Protein AF-A0A9N8HHL1-F1 (afdb_monomer)

Structure (mmCIF, N/CA/C/O backbone):
data_AF-A0A9N8HHL1-F1
#
_entry.id   AF-A0A9N8HHL1-F1
#
loop_
_atom_site.group_PDB
_atom_site.id
_atom_site.type_symbol
_atom_site.label_atom_id
_atom_site.label_alt_id
_atom_site.label_comp_id
_atom_site.label_asym_id
_atom_site.label_entity_id
_atom_site.label_seq_id
_atom_site.pdbx_PDB_ins_code
_atom_site.Cartn_x
_atom_site.Cartn_y
_atom_site.Cartn_z
_atom_site.occupancy
_atom_site.B_iso_or_equiv
_atom_site.auth_seq_id
_atom_site.auth_comp_id
_atom_site.auth_asym_id
_atom_site.auth_atom_id
_atom_site.pdbx_PDB_model_num
ATOM 1 N N . MET A 1 1 ? -53.392 -6.285 21.546 1.00 44.62 1 MET A N 1
ATOM 2 C CA . MET A 1 1 ? -52.189 -6.246 22.400 1.00 44.62 1 MET A CA 1
ATOM 3 C C . MET A 1 1 ? -51.134 -7.041 21.666 1.00 44.62 1 MET A C 1
ATOM 5 O O . MET A 1 1 ? -51.228 -8.259 21.632 1.00 44.62 1 MET A O 1
ATOM 9 N N . ALA A 1 2 ? -50.288 -6.335 20.921 1.00 40.09 2 ALA A N 1
ATOM 10 C CA . ALA A 1 2 ? -49.268 -6.926 20.069 1.00 40.09 2 ALA A CA 1
ATOM 11 C C . ALA A 1 2 ? -48.046 -7.272 20.928 1.00 40.09 2 ALA A C 1
ATOM 13 O O . ALA A 1 2 ? -47.618 -6.445 21.731 1.00 40.09 2 ALA A O 1
ATOM 14 N N . ALA A 1 3 ? -47.560 -8.503 20.794 1.00 48.66 3 ALA A N 1
ATOM 15 C CA . ALA A 1 3 ? -46.261 -8.920 21.294 1.00 48.66 3 ALA A CA 1
ATOM 16 C C . ALA A 1 3 ? -45.221 -8.470 20.262 1.00 48.66 3 ALA A C 1
ATOM 18 O O . ALA A 1 3 ? -45.320 -8.852 19.097 1.00 48.66 3 ALA A O 1
ATOM 19 N N . GLU A 1 4 ? -44.298 -7.604 20.668 1.00 58.09 4 GLU A N 1
ATOM 20 C CA . GLU A 1 4 ? -43.137 -7.245 19.859 1.00 58.09 4 GLU A CA 1
ATOM 21 C C . GLU A 1 4 ? -42.011 -8.226 20.193 1.00 58.09 4 GLU A C 1
ATOM 23 O O . GLU A 1 4 ? -41.601 -8.350 21.348 1.00 58.09 4 GLU A O 1
ATOM 28 N N . ASP A 1 5 ? -41.595 -8.974 19.171 1.00 51.91 5 ASP A N 1
ATOM 29 C CA . ASP A 1 5 ? -40.501 -9.936 19.208 1.00 51.91 5 ASP A CA 1
ATOM 30 C C . ASP A 1 5 ? -39.160 -9.214 19.399 1.00 51.91 5 ASP A C 1
ATOM 32 O O . ASP A 1 5 ? -38.710 -8.445 18.545 1.00 51.91 5 ASP A O 1
ATOM 36 N N . ASP A 1 6 ? -38.513 -9.513 20.522 1.00 57.78 6 ASP A N 1
ATOM 37 C CA . ASP A 1 6 ? -37.151 -9.124 20.874 1.00 57.78 6 ASP A CA 1
ATOM 38 C C . ASP A 1 6 ? -36.150 -9.911 20.009 1.00 57.78 6 ASP A C 1
ATOM 40 O O . ASP A 1 6 ? -35.735 -11.029 20.330 1.00 57.78 6 ASP A O 1
ATOM 44 N N . LYS A 1 7 ? -35.809 -9.356 18.842 1.00 49.84 7 LYS A N 1
ATOM 45 C CA . LYS A 1 7 ? -34.685 -9.830 18.029 1.00 49.84 7 LYS A CA 1
ATOM 46 C C . LYS A 1 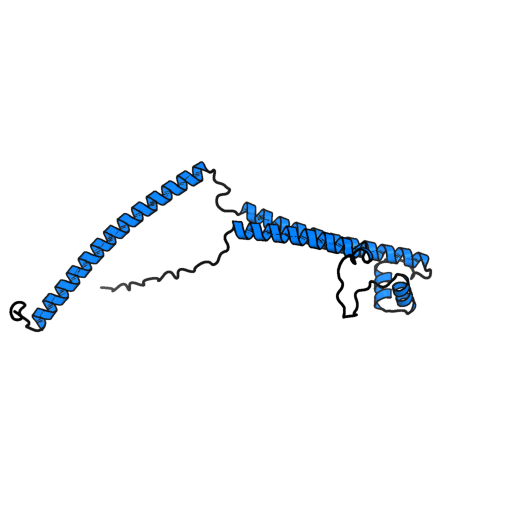7 ? -33.387 -9.321 18.646 1.00 49.84 7 LYS A C 1
ATOM 48 O O . LYS A 1 7 ? -32.904 -8.252 18.284 1.00 49.84 7 LYS A O 1
ATOM 53 N N . GLY A 1 8 ? -32.802 -10.131 19.523 1.00 46.69 8 GLY A N 1
ATOM 54 C CA . GLY A 1 8 ? -31.396 -10.016 19.890 1.00 46.69 8 GLY A CA 1
ATOM 55 C C . GLY A 1 8 ? -30.522 -10.199 18.651 1.00 46.69 8 GLY A C 1
ATOM 56 O O . GLY A 1 8 ? -30.317 -11.318 18.184 1.00 46.69 8 GLY A O 1
ATOM 57 N N . THR A 1 9 ? -30.041 -9.094 18.090 1.00 46.78 9 THR A N 1
ATOM 58 C CA . THR A 1 9 ? -28.929 -9.085 17.142 1.00 46.78 9 THR A CA 1
ATOM 59 C C . THR A 1 9 ? -27.667 -9.432 17.915 1.00 46.78 9 THR A C 1
ATOM 61 O O . THR A 1 9 ? -27.114 -8.601 18.629 1.00 46.78 9 THR A O 1
ATOM 64 N N . THR A 1 10 ? -27.244 -10.688 17.811 1.00 49.75 10 THR A N 1
ATOM 65 C CA . THR A 1 10 ? -25.859 -11.082 18.051 1.00 49.75 10 THR A CA 1
ATOM 66 C C . THR A 1 10 ? -25.015 -10.353 17.017 1.00 49.75 10 THR A C 1
ATOM 68 O O . THR A 1 10 ? -25.017 -10.726 15.845 1.00 49.75 10 THR A O 1
ATOM 71 N N . GLU A 1 11 ? -24.392 -9.253 17.427 1.00 56.31 11 GLU A N 1
ATOM 72 C CA . GLU A 1 11 ? -23.308 -8.644 16.671 1.00 56.31 11 GLU A CA 1
ATOM 73 C C . GLU A 1 11 ? -22.183 -9.677 16.650 1.00 56.31 11 GLU A C 1
ATOM 75 O O . GLU A 1 11 ? -21.557 -9.962 17.671 1.00 56.31 11 GLU A O 1
ATOM 80 N N . ASP A 1 12 ? -22.032 -10.332 15.502 1.00 51.44 12 ASP A N 1
ATOM 81 C CA . ASP A 1 12 ? -20.862 -11.128 15.189 1.00 51.44 12 ASP A CA 1
ATOM 82 C C . ASP A 1 12 ? -19.650 -10.199 15.345 1.00 51.44 12 ASP A C 1
ATOM 84 O O . ASP A 1 12 ? -19.469 -9.262 14.565 1.00 51.44 12 ASP A O 1
ATOM 88 N N . GLU A 1 13 ? -18.855 -10.416 16.397 1.00 55.78 13 GLU A N 1
ATOM 89 C CA . GLU A 1 13 ? -17.524 -9.829 16.542 1.00 55.78 13 GLU A CA 1
ATOM 90 C C . GLU A 1 13 ? -16.651 -10.399 15.419 1.00 55.78 13 GLU A C 1
ATOM 92 O O . GLU A 1 13 ? -15.937 -11.392 15.573 1.00 55.78 13 GLU A O 1
ATOM 97 N N . GLU A 1 14 ? -16.762 -9.793 14.240 1.00 56.22 14 GLU A N 1
ATOM 98 C CA . GLU A 1 14 ? -15.820 -9.961 13.150 1.00 56.22 14 GLU A CA 1
ATOM 99 C C . GLU A 1 14 ? -14.489 -9.398 13.667 1.00 56.22 14 GLU A C 1
ATOM 101 O O . GLU A 1 14 ? -14.269 -8.185 13.702 1.00 56.22 14 GLU A O 1
ATOM 106 N N . CYS A 1 15 ? -13.614 -10.277 14.170 1.00 46.53 15 CYS A N 1
ATOM 107 C CA . CYS A 1 15 ? -12.203 -9.960 14.336 1.00 46.53 15 CYS A CA 1
ATOM 108 C C . CYS A 1 15 ? -11.669 -9.623 12.944 1.00 46.53 15 CYS A C 1
ATOM 110 O O . CYS A 1 15 ? -11.250 -10.504 12.199 1.00 46.53 15 CYS A O 1
ATOM 112 N N . ASP A 1 16 ? -11.752 -8.347 12.573 1.00 54.81 16 ASP A N 1
ATOM 113 C CA . ASP A 1 16 ? -11.043 -7.784 11.438 1.00 54.81 16 ASP A CA 1
ATOM 114 C C . ASP A 1 16 ? -9.559 -8.105 11.682 1.00 54.81 16 ASP A C 1
ATOM 116 O O . ASP A 1 16 ? -8.880 -7.420 12.449 1.00 54.81 16 ASP A O 1
ATOM 120 N N . ASP A 1 17 ? -9.047 -9.151 11.026 1.00 58.31 17 ASP A N 1
ATOM 121 C CA . ASP A 1 17 ? -7.620 -9.478 10.877 1.00 58.31 17 ASP A CA 1
ATOM 122 C C . ASP A 1 17 ? -6.894 -8.384 10.056 1.00 58.31 17 ASP A C 1
ATOM 124 O O . ASP A 1 17 ? -6.000 -8.647 9.248 1.00 58.31 17 ASP A O 1
ATOM 128 N N . ARG A 1 18 ? -7.313 -7.122 10.202 1.00 66.62 18 ARG A N 1
ATOM 129 C CA . ARG A 1 18 ? -6.686 -5.972 9.571 1.00 66.62 18 ARG A CA 1
ATOM 130 C C . ARG A 1 18 ? -5.361 -5.757 10.269 1.00 66.62 18 ARG A C 1
ATOM 132 O O . ARG A 1 18 ? -5.301 -5.371 11.436 1.00 66.62 18 ARG A O 1
ATOM 139 N N . ILE A 1 19 ? -4.305 -6.050 9.523 1.00 69.12 19 ILE A N 1
ATOM 140 C CA . ILE A 1 19 ? -2.931 -5.716 9.867 1.00 69.12 19 ILE A CA 1
ATOM 141 C C . ILE A 1 19 ? -2.907 -4.244 10.296 1.00 69.12 19 ILE A C 1
ATOM 143 O O . ILE A 1 19 ? -3.531 -3.391 9.662 1.00 69.12 19 ILE A O 1
ATOM 147 N N . ASP A 1 20 ? -2.224 -3.952 11.404 1.00 86.94 20 ASP A N 1
ATOM 148 C CA . ASP A 1 20 ? -2.104 -2.581 11.889 1.00 86.94 20 ASP A CA 1
ATOM 149 C C . ASP A 1 20 ? -1.549 -1.677 10.765 1.00 86.94 20 ASP A C 1
ATOM 151 O O . ASP A 1 20 ? -0.562 -2.049 10.118 1.00 86.94 20 ASP A O 1
ATOM 155 N N . PRO A 1 21 ? -2.141 -0.494 10.508 1.00 89.06 21 PRO A N 1
ATOM 156 C CA . PRO A 1 21 ? -1.732 0.370 9.400 1.00 89.06 21 PRO A CA 1
ATOM 157 C C . PRO A 1 21 ? -0.245 0.750 9.408 1.00 89.06 21 PRO A C 1
ATOM 159 O O . PRO A 1 21 ? 0.321 1.039 8.350 1.00 89.06 21 PRO A O 1
ATOM 162 N N . ILE A 1 22 ? 0.411 0.753 10.577 1.00 90.38 22 ILE A N 1
ATOM 163 C CA . ILE A 1 22 ? 1.854 0.997 10.673 1.00 90.38 22 ILE A CA 1
ATOM 164 C C . ILE A 1 22 ? 2.638 -0.219 10.188 1.00 90.38 22 ILE A C 1
ATOM 166 O O . ILE A 1 22 ? 3.608 -0.044 9.450 1.00 90.38 22 ILE A O 1
ATOM 170 N N . THR A 1 23 ? 2.219 -1.434 10.542 1.00 90.94 23 THR A N 1
ATOM 171 C CA . THR A 1 23 ? 2.821 -2.667 10.017 1.00 90.94 23 THR A CA 1
ATOM 172 C C . THR A 1 23 ? 2.658 -2.754 8.502 1.00 90.94 23 THR A C 1
ATOM 174 O O . THR A 1 23 ? 3.634 -2.997 7.800 1.00 90.94 23 THR A O 1
ATOM 177 N N . GLU A 1 24 ? 1.481 -2.428 7.961 1.00 91.50 24 GLU A N 1
ATOM 178 C CA . GLU A 1 24 ? 1.305 -2.376 6.506 1.00 91.50 24 GLU A CA 1
ATOM 179 C C . GLU A 1 24 ? 2.223 -1.337 5.841 1.00 91.50 24 GLU A C 1
ATOM 181 O O . GLU A 1 24 ? 2.750 -1.560 4.746 1.00 91.50 24 GLU A O 1
ATOM 186 N N . LEU A 1 25 ? 2.417 -0.172 6.465 1.00 92.88 25 LEU A N 1
ATOM 187 C CA . LEU A 1 25 ? 3.341 0.837 5.955 1.00 92.88 25 LEU A CA 1
ATOM 188 C C . LEU A 1 25 ? 4.791 0.328 5.967 1.00 92.88 25 LEU A C 1
ATOM 190 O O . LEU A 1 25 ? 5.511 0.551 4.992 1.00 92.88 25 LEU A O 1
ATOM 194 N N . GLN A 1 26 ? 5.203 -0.364 7.031 1.00 93.38 26 GLN A N 1
ATOM 195 C CA . GLN A 1 26 ? 6.527 -0.984 7.141 1.00 93.38 26 GLN A CA 1
ATOM 196 C C . GLN A 1 26 ? 6.748 -2.016 6.032 1.00 93.38 26 GLN A C 1
ATOM 198 O O . GLN A 1 26 ? 7.715 -1.889 5.283 1.00 93.38 26 GLN A O 1
ATOM 203 N N . ASP A 1 27 ? 5.799 -2.932 5.832 1.00 93.19 27 ASP A N 1
ATOM 204 C CA . ASP A 1 27 ? 5.851 -3.921 4.750 1.00 93.19 27 ASP A CA 1
ATOM 205 C C . ASP A 1 27 ? 5.937 -3.249 3.369 1.00 93.19 27 ASP A C 1
ATOM 207 O O . ASP A 1 27 ? 6.647 -3.707 2.470 1.00 93.19 27 ASP A O 1
ATOM 211 N N . GLY A 1 28 ? 5.241 -2.121 3.191 1.00 92.56 28 GLY A N 1
ATOM 212 C CA . GLY A 1 28 ? 5.319 -1.309 1.977 1.00 92.56 28 GLY A CA 1
ATOM 213 C C . GLY A 1 28 ? 6.718 -0.733 1.732 1.00 92.56 28 GLY A C 1
ATOM 214 O O . GLY A 1 28 ? 7.217 -0.794 0.606 1.00 92.56 28 GLY A O 1
ATOM 215 N N . ILE A 1 29 ? 7.363 -0.199 2.773 1.00 94.44 29 ILE A N 1
ATOM 216 C CA . ILE A 1 29 ? 8.728 0.354 2.713 1.00 94.44 29 ILE A CA 1
ATOM 217 C C . ILE A 1 29 ? 9.755 -0.747 2.428 1.00 94.44 29 ILE A C 1
ATOM 219 O O . ILE A 1 29 ? 10.642 -0.563 1.586 1.00 94.44 29 ILE A O 1
ATOM 223 N N . ASP A 1 30 ? 9.615 -1.903 3.070 1.00 95.19 30 ASP A N 1
ATOM 224 C CA . ASP A 1 30 ? 10.476 -3.061 2.831 1.00 95.19 30 ASP A CA 1
ATOM 225 C C . ASP A 1 30 ? 10.301 -3.579 1.397 1.00 95.19 30 ASP A C 1
ATOM 227 O O . ASP A 1 30 ? 11.281 -3.813 0.684 1.00 95.19 30 ASP A O 1
ATOM 231 N N . GLY A 1 31 ? 9.057 -3.648 0.914 1.00 92.50 31 GLY A N 1
ATOM 232 C CA . GLY A 1 31 ? 8.732 -4.026 -0.460 1.00 92.50 31 GLY A CA 1
ATOM 233 C C . GLY A 1 31 ? 9.239 -3.041 -1.521 1.00 92.50 31 GLY A C 1
ATOM 234 O O . GLY A 1 31 ? 9.570 -3.466 -2.635 1.00 92.50 31 GLY A O 1
ATOM 235 N N . LEU A 1 32 ? 9.317 -1.743 -1.206 1.00 94.75 32 LEU A N 1
ATOM 236 C CA . LEU A 1 32 ? 9.965 -0.737 -2.057 1.00 94.75 32 LEU A CA 1
ATOM 237 C C . LEU A 1 32 ? 11.481 -0.938 -2.081 1.00 94.75 32 LEU A C 1
ATOM 239 O O . LEU A 1 32 ? 12.086 -0.921 -3.152 1.00 94.75 32 LEU A O 1
ATOM 243 N N . SER A 1 33 ? 12.087 -1.149 -0.914 1.00 95.19 33 SER A N 1
ATOM 244 C CA . SER A 1 33 ? 13.528 -1.370 -0.787 1.00 95.19 33 SER A CA 1
ATOM 245 C C . SER A 1 33 ? 13.959 -2.601 -1.584 1.00 95.19 33 SER A C 1
ATOM 247 O O . SER A 1 33 ? 14.912 -2.530 -2.360 1.00 95.19 33 SER A O 1
ATOM 249 N N . LEU A 1 34 ? 13.209 -3.703 -1.470 1.00 93.12 34 LEU A N 1
ATOM 250 C CA . LEU A 1 34 ? 13.447 -4.919 -2.243 1.00 93.12 34 LEU A CA 1
ATOM 251 C C . LEU A 1 34 ? 13.346 -4.661 -3.753 1.00 93.12 34 LEU A C 1
ATOM 253 O O . LEU A 1 34 ? 14.254 -5.038 -4.489 1.00 93.12 34 LEU A O 1
ATOM 257 N N . ALA A 1 35 ? 12.310 -3.945 -4.202 1.00 90.38 35 ALA A N 1
ATOM 258 C CA . ALA A 1 35 ? 12.143 -3.602 -5.615 1.00 90.38 35 ALA A CA 1
ATOM 259 C C . ALA A 1 35 ? 13.295 -2.743 -6.156 1.00 90.38 35 ALA A C 1
ATOM 261 O O . ALA A 1 35 ? 13.776 -2.979 -7.260 1.00 90.38 35 ALA A O 1
ATOM 262 N N . MET A 1 36 ? 13.799 -1.782 -5.375 1.00 92.12 36 MET A N 1
ATOM 263 C CA . MET A 1 36 ? 14.979 -1.001 -5.761 1.00 92.12 36 MET A CA 1
ATOM 264 C C . MET A 1 36 ? 16.234 -1.876 -5.877 1.00 92.12 36 MET A C 1
ATOM 266 O O . MET A 1 36 ? 17.009 -1.714 -6.821 1.00 92.12 36 MET A O 1
ATOM 270 N N . PHE A 1 37 ? 16.444 -2.818 -4.952 1.00 92.56 37 PHE A N 1
ATOM 271 C CA . PHE A 1 37 ? 17.574 -3.748 -5.028 1.00 92.56 37 PHE A CA 1
ATOM 272 C C . PHE A 1 37 ? 17.477 -4.683 -6.233 1.00 92.56 37 PHE A C 1
ATOM 274 O O . PHE A 1 37 ? 18.469 -4.881 -6.935 1.00 92.56 37 PHE A O 1
ATOM 281 N N . GLU A 1 38 ? 16.295 -5.233 -6.495 1.00 88.44 38 GLU A N 1
ATOM 282 C CA . GLU A 1 38 ? 16.035 -6.074 -7.663 1.00 88.44 38 GLU A CA 1
ATOM 283 C C . GLU A 1 38 ? 16.198 -5.288 -8.964 1.00 88.44 38 GLU A C 1
ATOM 285 O O . GLU A 1 38 ? 16.822 -5.789 -9.895 1.00 88.44 38 GLU A O 1
ATOM 290 N N . ALA A 1 39 ? 15.749 -4.031 -9.006 1.00 89.00 39 ALA A N 1
ATOM 291 C CA . ALA A 1 39 ? 15.954 -3.140 -10.142 1.00 89.00 39 ALA A CA 1
ATOM 292 C C . ALA A 1 39 ? 17.442 -2.895 -10.419 1.00 89.00 39 ALA A C 1
ATOM 294 O O . ALA A 1 39 ? 17.900 -3.064 -11.548 1.00 89.00 39 ALA A O 1
ATOM 295 N N . LEU A 1 40 ? 18.224 -2.545 -9.394 1.00 88.62 40 LEU A N 1
ATOM 296 C CA . LEU A 1 40 ? 19.669 -2.339 -9.534 1.00 88.62 40 LEU A CA 1
ATOM 297 C C . LEU A 1 40 ? 20.391 -3.622 -9.952 1.00 88.62 40 LEU A C 1
ATOM 299 O O . LEU A 1 40 ? 21.316 -3.577 -10.764 1.00 88.62 40 LEU A O 1
ATOM 303 N N . ARG A 1 41 ? 19.960 -4.769 -9.421 1.00 86.06 41 ARG A N 1
ATOM 304 C CA . ARG A 1 41 ? 20.488 -6.073 -9.814 1.00 86.06 41 ARG A CA 1
ATOM 305 C C . ARG A 1 41 ? 20.153 -6.396 -11.269 1.00 86.06 41 ARG A C 1
ATOM 307 O O . ARG A 1 41 ? 21.056 -6.774 -12.002 1.00 86.06 41 ARG A O 1
ATOM 314 N N . GLY A 1 42 ? 18.906 -6.200 -11.689 1.00 83.94 42 GLY A N 1
ATOM 315 C CA . GLY A 1 42 ? 18.462 -6.420 -13.064 1.00 83.94 42 GLY A CA 1
ATOM 316 C C . GLY A 1 42 ? 19.200 -5.528 -14.060 1.00 83.94 42 GLY A C 1
ATOM 317 O O . GLY A 1 42 ? 19.642 -6.009 -15.096 1.00 83.94 42 GLY A O 1
ATOM 318 N N . LEU A 1 43 ? 19.425 -4.255 -13.716 1.00 86.06 43 LEU A N 1
ATOM 319 C CA . LEU A 1 43 ? 20.233 -3.343 -14.532 1.00 86.06 43 LEU A CA 1
ATOM 320 C C . LEU A 1 43 ? 21.693 -3.784 -14.623 1.00 86.06 43 LEU A C 1
ATOM 322 O O . LEU A 1 43 ? 22.274 -3.755 -15.702 1.00 86.06 43 LEU A O 1
ATOM 326 N N . ARG A 1 44 ? 22.297 -4.205 -13.507 1.00 84.44 44 ARG A N 1
ATOM 327 C CA . ARG A 1 44 ? 23.663 -4.743 -13.514 1.00 84.44 44 ARG A CA 1
ATOM 328 C C . ARG A 1 44 ? 23.760 -5.986 -14.398 1.00 84.44 44 ARG A C 1
ATOM 330 O O . ARG A 1 44 ? 24.698 -6.091 -15.181 1.00 84.44 44 ARG A O 1
ATOM 337 N N . ASP A 1 45 ? 22.813 -6.907 -14.254 1.00 79.81 45 ASP A N 1
ATOM 338 C CA . ASP A 1 45 ? 22.804 -8.170 -14.989 1.00 79.81 45 ASP A CA 1
ATOM 339 C C . ASP A 1 45 ? 22.563 -7.935 -16.497 1.00 79.81 45 ASP A C 1
ATOM 341 O O . ASP A 1 45 ? 23.131 -8.660 -17.307 1.00 79.81 45 ASP A O 1
ATOM 345 N N . ALA A 1 46 ? 21.821 -6.885 -16.878 1.00 77.44 46 ALA A N 1
ATOM 346 C CA . ALA A 1 46 ? 21.642 -6.467 -18.273 1.00 77.44 46 ALA A CA 1
ATOM 347 C C . ALA A 1 46 ? 22.876 -5.753 -18.865 1.00 77.44 46 ALA A C 1
ATOM 349 O O . ALA A 1 46 ? 23.285 -6.041 -19.982 1.00 77.44 46 ALA A O 1
ATOM 350 N N . VAL A 1 47 ? 23.508 -4.841 -18.116 1.00 72.62 47 VAL A N 1
ATOM 351 C CA . VAL A 1 47 ? 24.628 -4.016 -18.621 1.00 72.62 47 VAL A CA 1
ATOM 352 C C . VAL A 1 47 ? 25.972 -4.754 -18.586 1.00 72.62 47 VAL A C 1
ATOM 354 O O . VAL A 1 47 ? 26.886 -4.427 -19.341 1.00 72.62 47 VAL A O 1
ATOM 357 N N . ALA A 1 48 ? 26.128 -5.730 -17.693 1.00 68.44 48 ALA A N 1
ATOM 358 C CA . ALA A 1 48 ? 27.362 -6.490 -17.532 1.00 68.44 48 ALA A CA 1
ATOM 359 C C . ALA A 1 48 ? 27.056 -7.946 -17.127 1.00 68.44 48 ALA A C 1
ATOM 361 O O . ALA A 1 48 ? 27.367 -8.341 -15.994 1.00 68.44 48 ALA A O 1
ATOM 362 N N . PRO A 1 49 ? 26.486 -8.766 -18.031 1.00 60.59 49 PRO A N 1
ATOM 363 C CA . PRO A 1 49 ? 26.084 -10.148 -17.734 1.00 60.59 49 PRO A CA 1
ATOM 364 C C . PRO A 1 49 ? 27.256 -11.018 -17.243 1.00 60.59 49 PRO A C 1
ATOM 366 O O . PRO A 1 49 ? 27.093 -11.906 -16.408 1.00 60.59 49 PRO A O 1
ATOM 369 N N . GLU A 1 50 ? 28.474 -10.701 -17.679 1.00 55.69 50 GLU A N 1
ATOM 370 C CA . GLU A 1 50 ? 29.731 -11.348 -17.279 1.00 55.69 50 GLU A CA 1
ATOM 371 C C . GLU A 1 50 ? 30.236 -10.972 -15.873 1.00 55.69 50 GLU A C 1
ATOM 373 O O . GLU A 1 50 ? 31.044 -11.691 -15.284 1.00 55.69 50 GLU A O 1
ATOM 378 N N . SER A 1 51 ? 29.729 -9.883 -15.287 1.00 53.03 51 SER A N 1
ATOM 379 C CA . SER A 1 51 ? 30.105 -9.428 -13.939 1.00 53.03 51 SER A CA 1
ATOM 380 C C . SER A 1 51 ? 29.301 -10.099 -12.812 1.00 53.03 51 SER A C 1
ATOM 382 O O . SER A 1 51 ? 29.658 -9.987 -11.637 1.00 53.03 51 SER A O 1
ATOM 384 N N . GLY A 1 52 ? 28.233 -10.834 -13.153 1.00 52.12 52 GLY A N 1
ATOM 385 C CA . GLY A 1 52 ? 27.319 -11.474 -12.200 1.00 52.12 52 GLY A CA 1
ATOM 386 C C . GLY A 1 52 ? 27.833 -12.766 -11.547 1.00 52.12 52 GLY A C 1
ATOM 387 O O . GLY A 1 52 ? 27.219 -13.252 -10.596 1.00 52.12 52 GLY A O 1
ATOM 388 N N . ASN A 1 53 ? 28.965 -13.324 -11.994 1.00 51.12 53 ASN A N 1
ATOM 389 C CA . ASN A 1 53 ? 29.461 -14.632 -11.541 1.00 51.12 53 ASN A CA 1
ATOM 390 C C . ASN A 1 53 ? 30.459 -14.566 -10.362 1.00 51.12 53 ASN A C 1
ATOM 392 O O . ASN A 1 53 ? 31.506 -15.209 -10.384 1.00 51.12 53 ASN A O 1
ATOM 396 N N . LEU A 1 54 ? 30.158 -13.791 -9.316 1.00 53.41 54 LEU A N 1
ATOM 397 C CA . LEU A 1 54 ? 31.033 -13.668 -8.134 1.00 53.41 54 LEU A CA 1
ATOM 398 C C . LEU A 1 54 ? 30.632 -14.559 -6.936 1.00 53.41 54 LEU A C 1
ATOM 400 O O . LEU A 1 54 ? 31.169 -14.374 -5.847 1.00 53.41 54 LEU A O 1
ATOM 404 N N . GLY A 1 55 ? 29.744 -15.556 -7.096 1.00 48.38 55 GLY A N 1
ATOM 405 C CA . GLY A 1 55 ? 29.438 -16.459 -5.968 1.00 48.38 55 GLY A CA 1
ATOM 406 C C . GLY A 1 55 ? 28.418 -17.591 -6.146 1.00 48.38 55 GLY A C 1
ATOM 407 O O . GLY A 1 55 ? 27.963 -18.129 -5.140 1.00 48.38 55 GLY A O 1
ATOM 408 N N . GLY A 1 56 ? 28.032 -17.975 -7.366 1.00 43.62 56 GLY A N 1
ATOM 409 C CA . GLY A 1 56 ? 26.979 -18.972 -7.605 1.00 43.62 56 GLY A CA 1
ATOM 410 C C . GLY A 1 56 ? 27.499 -20.309 -8.124 1.00 43.62 56 GLY A C 1
ATOM 411 O O . GLY A 1 56 ? 27.205 -20.681 -9.253 1.00 43.62 56 GLY A O 1
ATOM 412 N N . ASN A 1 57 ? 28.264 -21.046 -7.320 1.00 45.84 57 ASN A N 1
ATOM 413 C CA . ASN A 1 57 ? 28.624 -22.424 -7.647 1.00 45.84 57 ASN A CA 1
ATOM 414 C C . ASN A 1 57 ? 27.401 -23.325 -7.387 1.00 45.84 57 ASN A C 1
ATOM 416 O O . ASN A 1 57 ? 27.212 -23.792 -6.267 1.00 45.84 57 ASN A O 1
ATOM 420 N N . ASN A 1 58 ? 26.555 -23.559 -8.394 1.00 43.38 58 ASN A N 1
ATOM 421 C CA . ASN A 1 58 ? 25.662 -24.715 -8.377 1.00 43.38 58 ASN A CA 1
ATOM 422 C C . ASN A 1 58 ? 25.433 -25.274 -9.784 1.00 43.38 58 ASN A C 1
ATOM 424 O O . ASN A 1 58 ? 24.930 -24.609 -10.684 1.00 43.38 58 ASN A O 1
ATOM 428 N N . ASN A 1 59 ? 25.851 -26.529 -9.926 1.00 47.69 59 ASN A N 1
ATOM 429 C CA . ASN A 1 59 ? 25.664 -27.383 -11.085 1.00 47.69 59 ASN A CA 1
ATOM 430 C C . ASN A 1 59 ? 24.182 -27.542 -11.457 1.00 47.69 59 ASN A C 1
ATOM 432 O O . ASN A 1 59 ? 23.318 -27.622 -10.587 1.00 47.69 59 ASN A O 1
ATOM 436 N N . ASN A 1 60 ? 23.979 -27.776 -12.756 1.00 44.50 60 ASN A N 1
ATOM 437 C CA . ASN A 1 60 ? 22.790 -28.318 -13.419 1.00 44.50 60 ASN A CA 1
ATOM 438 C C . ASN A 1 60 ? 21.610 -27.359 -13.619 1.00 44.50 60 ASN A C 1
ATOM 440 O O . ASN A 1 60 ? 20.644 -27.374 -12.862 1.00 44.50 60 ASN A O 1
ATOM 444 N N . SER A 1 61 ? 21.587 -26.671 -14.763 1.00 38.69 61 SER A N 1
ATOM 445 C CA . SER A 1 61 ? 20.802 -27.091 -15.944 1.00 38.69 61 SER A CA 1
ATOM 446 C C . SER A 1 61 ? 20.942 -26.043 -17.048 1.00 38.69 61 SER A C 1
ATOM 448 O O . SER A 1 61 ? 20.703 -24.861 -16.830 1.00 38.69 61 SER A O 1
ATOM 450 N N . ALA A 1 62 ? 21.355 -26.491 -18.229 1.00 45.62 62 ALA A N 1
ATOM 451 C CA . ALA A 1 62 ? 21.353 -25.710 -19.456 1.00 45.62 62 ALA A CA 1
ATOM 452 C C . ALA A 1 62 ? 19.922 -25.322 -19.869 1.00 45.62 62 ALA A C 1
ATOM 454 O O . ALA A 1 62 ? 19.014 -26.142 -19.737 1.00 45.62 62 ALA A O 1
ATOM 455 N N . GLY A 1 63 ? 19.753 -24.122 -20.434 1.00 42.09 63 GLY A N 1
ATOM 456 C CA . GLY A 1 63 ? 18.551 -23.766 -21.191 1.00 42.09 63 GLY A CA 1
ATOM 457 C C . GLY A 1 63 ? 18.238 -22.270 -21.245 1.00 42.09 63 GLY A C 1
ATOM 458 O O . GLY A 1 63 ? 17.542 -21.764 -20.378 1.00 42.09 63 GLY A O 1
ATOM 459 N N . GLU A 1 64 ? 18.703 -21.611 -22.311 1.00 42.41 64 GLU A N 1
ATOM 460 C CA . GLU A 1 64 ? 17.971 -20.532 -23.007 1.00 42.41 64 GLU A CA 1
ATOM 461 C C . GLU A 1 64 ? 17.800 -19.160 -22.327 1.00 42.41 64 GLU A C 1
ATOM 463 O O . GLU A 1 64 ? 16.718 -18.593 -22.359 1.00 42.41 64 GLU A O 1
ATOM 468 N N . ASN A 1 65 ? 18.864 -18.556 -21.792 1.00 43.28 65 ASN A N 1
ATOM 469 C CA . ASN A 1 65 ? 18.892 -17.093 -21.586 1.00 43.28 65 ASN A CA 1
ATOM 470 C C . ASN A 1 65 ? 20.293 -16.496 -21.795 1.00 43.28 65 ASN A C 1
ATOM 472 O O . ASN A 1 65 ? 20.680 -15.514 -21.167 1.00 43.28 65 ASN A O 1
ATOM 476 N N . SER A 1 66 ? 21.086 -17.108 -22.672 1.00 50.16 66 SER A N 1
ATOM 477 C CA . SER A 1 66 ? 22.241 -16.424 -23.243 1.00 50.16 66 SER A CA 1
ATOM 478 C C . SER A 1 66 ? 21.691 -15.506 -24.324 1.00 50.16 66 SER A C 1
ATOM 480 O O . SER A 1 66 ? 21.135 -15.999 -25.306 1.00 50.16 66 SER A O 1
ATOM 482 N N . GLU A 1 67 ? 21.773 -14.191 -24.122 1.00 55.31 67 GLU A N 1
ATOM 483 C CA . GLU A 1 67 ? 21.552 -13.258 -25.224 1.00 55.31 67 GLU A CA 1
ATOM 484 C C . GLU A 1 67 ? 22.396 -13.716 -26.419 1.00 55.31 67 GLU A C 1
ATOM 486 O O . GLU A 1 67 ? 23.561 -14.079 -26.221 1.00 55.31 67 GLU A O 1
ATOM 491 N N . PRO A 1 68 ? 21.813 -13.797 -27.630 1.00 59.69 68 PRO A N 1
ATOM 492 C CA . PRO A 1 68 ? 22.569 -14.228 -28.788 1.00 59.69 68 PRO A CA 1
ATOM 493 C C . PRO A 1 68 ? 23.734 -13.261 -28.955 1.00 59.69 68 PRO A C 1
ATOM 495 O O . PRO A 1 68 ? 23.522 -12.054 -29.090 1.00 59.69 68 PRO A O 1
ATOM 498 N N . ASP A 1 69 ? 24.953 -13.802 -28.936 1.00 75.75 69 ASP A N 1
ATOM 499 C CA . ASP A 1 69 ? 26.147 -13.050 -29.299 1.00 75.75 69 ASP A CA 1
ATOM 500 C C . ASP A 1 69 ? 25.867 -12.341 -30.635 1.00 75.75 69 ASP A C 1
ATOM 502 O O . ASP A 1 69 ? 25.108 -12.841 -31.476 1.00 75.75 69 ASP A O 1
ATOM 506 N N . PHE A 1 70 ? 26.450 -11.164 -30.846 1.00 81.56 70 PHE A N 1
ATOM 507 C CA . PHE A 1 70 ? 26.248 -10.376 -32.062 1.00 81.56 70 PHE A CA 1
ATOM 508 C C . PHE A 1 70 ? 26.405 -11.235 -33.333 1.00 81.56 70 PHE A C 1
ATOM 510 O O . PHE A 1 70 ? 25.684 -11.050 -34.319 1.00 81.56 70 PHE A O 1
ATOM 517 N N . ASP A 1 71 ? 27.309 -12.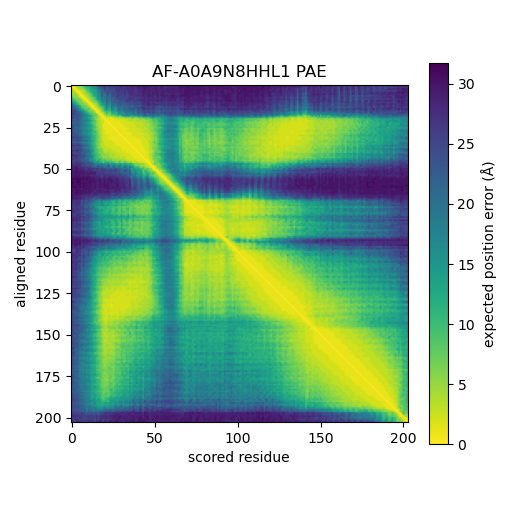215 -33.282 1.00 83.75 71 ASP A N 1
ATOM 518 C CA . ASP A 1 71 ? 27.579 -13.167 -34.355 1.00 83.75 71 ASP A CA 1
ATOM 519 C C . ASP A 1 71 ? 26.471 -14.216 -34.551 1.00 83.75 71 ASP A C 1
ATOM 521 O O . ASP A 1 71 ? 26.151 -14.552 -35.698 1.00 83.75 71 ASP A O 1
ATOM 525 N N . ASP A 1 72 ? 25.814 -14.664 -33.484 1.00 85.88 72 ASP A N 1
ATOM 526 C CA . ASP A 1 72 ? 24.648 -15.553 -33.544 1.00 85.88 72 ASP A CA 1
ATOM 527 C C . ASP A 1 72 ? 23.409 -14.807 -34.048 1.00 85.88 72 ASP A C 1
ATOM 529 O O . ASP A 1 72 ? 22.667 -15.310 -34.904 1.00 85.88 72 ASP A O 1
ATOM 533 N N . PHE A 1 73 ? 23.214 -13.565 -33.593 1.00 87.06 73 PHE A N 1
ATOM 534 C CA . PHE A 1 73 ? 22.133 -12.703 -34.066 1.00 87.06 73 PHE A CA 1
ATOM 535 C C . PHE A 1 73 ? 22.300 -12.362 -35.557 1.00 87.06 73 PHE A C 1
ATOM 537 O O . PHE A 1 73 ? 21.344 -12.438 -36.336 1.00 87.06 73 PHE A O 1
ATOM 544 N N . TRP A 1 74 ? 23.528 -12.066 -35.996 1.00 87.69 74 TRP A N 1
ATOM 545 C CA . TRP A 1 74 ? 23.850 -11.849 -37.410 1.00 87.69 74 TRP A CA 1
ATOM 546 C C . TRP A 1 74 ? 23.648 -13.105 -38.262 1.00 87.69 74 TRP A C 1
ATOM 548 O O . TRP A 1 74 ? 23.087 -13.025 -39.360 1.00 87.69 74 TRP A O 1
ATOM 558 N N . SER A 1 75 ? 24.072 -14.268 -37.764 1.00 89.38 75 SER A N 1
ATOM 559 C CA . SER A 1 75 ? 23.907 -15.547 -38.461 1.00 89.38 75 SER A CA 1
ATOM 560 C C . SER A 1 75 ? 22.431 -15.905 -38.643 1.00 89.38 75 SER A C 1
ATOM 562 O O . SER A 1 75 ? 22.032 -16.309 -39.736 1.00 89.38 75 SER A O 1
ATOM 564 N N . SER A 1 76 ? 21.609 -15.667 -37.618 1.00 88.38 76 SER A N 1
ATOM 565 C CA . SER A 1 76 ? 20.154 -15.881 -37.642 1.00 88.38 76 SER A CA 1
ATOM 566 C C . SER A 1 76 ? 19.437 -14.931 -38.607 1.00 88.38 76 SER A C 1
ATOM 568 O O . SER A 1 76 ? 18.572 -15.337 -39.383 1.00 88.38 76 SER A O 1
ATOM 570 N N . TYR A 1 77 ? 19.861 -13.667 -38.654 1.00 89.25 77 TYR A N 1
ATOM 571 C CA . TYR A 1 77 ? 19.348 -12.722 -39.643 1.00 89.25 77 TYR A CA 1
ATOM 572 C C . TYR A 1 77 ? 19.691 -13.150 -41.080 1.00 89.25 77 TYR A C 1
ATOM 574 O O . TYR A 1 77 ? 18.853 -13.082 -41.982 1.00 89.25 77 TYR A O 1
ATOM 582 N N . ARG A 1 78 ? 20.923 -13.626 -41.310 1.00 90.06 78 ARG A N 1
ATOM 583 C CA . ARG A 1 78 ? 21.394 -14.085 -42.628 1.00 90.06 78 ARG A CA 1
ATOM 584 C C . ARG A 1 78 ? 20.749 -15.387 -43.086 1.00 90.06 78 ARG A C 1
ATOM 586 O O . ARG A 1 78 ? 20.561 -15.554 -44.290 1.00 90.06 78 ARG A O 1
ATOM 593 N N . SER A 1 79 ? 20.415 -16.284 -42.160 1.00 91.88 79 SER A N 1
ATOM 594 C CA . SER A 1 79 ? 19.673 -17.512 -42.461 1.00 91.88 79 SER A CA 1
ATOM 595 C C . SER A 1 79 ? 18.201 -17.243 -42.794 1.00 91.88 79 SER A C 1
ATOM 597 O O . SER A 1 79 ? 17.517 -18.142 -43.282 1.00 91.88 79 SER A O 1
ATOM 599 N N . GLY A 1 80 ? 17.733 -16.002 -42.612 1.00 88.38 80 GLY A N 1
ATOM 600 C CA . GLY A 1 80 ? 16.370 -15.592 -42.923 1.00 88.38 80 GLY A CA 1
ATOM 601 C C . GLY A 1 80 ? 15.370 -16.002 -41.850 1.00 88.38 80 GLY A C 1
ATOM 602 O O . GLY A 1 80 ? 14.196 -16.190 -42.173 1.00 88.38 80 GLY A O 1
ATOM 603 N N . ASP A 1 81 ? 15.814 -16.153 -40.597 1.00 91.19 81 ASP A N 1
ATOM 604 C CA . ASP A 1 81 ? 14.909 -16.437 -39.491 1.00 91.19 81 ASP A CA 1
ATOM 605 C C . ASP A 1 81 ? 13.809 -15.350 -39.403 1.00 91.19 81 ASP A C 1
ATOM 607 O O . ASP A 1 81 ? 14.118 -14.155 -39.299 1.00 91.19 81 ASP A O 1
ATOM 611 N N . PRO A 1 82 ? 12.516 -15.727 -39.445 1.00 89.94 82 PRO A N 1
ATOM 612 C CA . PRO A 1 82 ? 11.423 -14.762 -39.494 1.00 89.94 82 PRO A CA 1
ATOM 613 C C . PRO A 1 82 ? 11.406 -13.789 -38.311 1.00 89.94 82 PRO A C 1
ATOM 615 O O . PRO A 1 82 ? 10.995 -12.638 -38.475 1.00 89.94 82 PRO A O 1
ATOM 618 N N . THR A 1 83 ? 11.842 -14.231 -37.127 1.00 87.94 83 THR A N 1
ATOM 619 C CA . THR A 1 83 ? 11.759 -13.436 -35.894 1.00 87.94 83 THR A CA 1
ATOM 620 C C . THR A 1 83 ? 12.821 -12.339 -35.853 1.00 87.94 83 THR A C 1
ATOM 622 O O . THR A 1 83 ? 12.496 -11.167 -35.640 1.00 87.94 83 THR A O 1
ATOM 625 N N . THR A 1 84 ? 14.072 -12.678 -36.166 1.00 87.38 84 THR A N 1
ATOM 626 C CA . THR A 1 84 ? 15.182 -11.716 -36.241 1.00 87.38 84 THR A CA 1
ATOM 627 C C . THR A 1 84 ? 15.008 -10.734 -37.399 1.00 87.38 84 THR A C 1
ATOM 629 O O . THR A 1 84 ? 15.225 -9.532 -37.229 1.00 87.38 84 THR A O 1
ATOM 632 N N . VAL A 1 85 ? 14.523 -11.196 -38.558 1.00 88.12 85 VAL A N 1
ATOM 633 C CA . VAL A 1 85 ? 14.224 -10.329 -39.709 1.00 88.12 85 VAL A CA 1
ATOM 634 C C . VAL A 1 85 ? 13.108 -9.335 -39.380 1.00 88.12 85 VAL A C 1
ATOM 636 O O . VAL A 1 85 ? 13.229 -8.150 -39.704 1.00 88.12 85 VAL A O 1
ATOM 639 N N . ALA A 1 86 ? 12.040 -9.773 -38.706 1.00 87.56 86 ALA A N 1
ATOM 640 C CA . ALA A 1 86 ? 10.962 -8.882 -38.278 1.00 87.56 86 ALA A CA 1
ATOM 641 C C . ALA A 1 86 ? 11.456 -7.815 -37.288 1.00 87.56 86 ALA A C 1
ATOM 643 O O . ALA A 1 86 ? 11.105 -6.641 -37.433 1.00 87.56 86 ALA A O 1
ATOM 644 N N . LEU A 1 87 ? 12.303 -8.196 -36.326 1.00 86.31 87 LEU A N 1
ATOM 645 C CA . LEU A 1 87 ? 12.872 -7.277 -35.338 1.00 86.31 87 LEU A CA 1
ATOM 646 C C . LEU A 1 87 ? 13.772 -6.217 -35.994 1.00 86.31 87 LEU A C 1
ATOM 648 O O . LEU A 1 87 ? 13.597 -5.019 -35.766 1.00 86.31 87 LEU A O 1
ATOM 652 N N . VAL A 1 88 ? 14.679 -6.644 -36.876 1.00 86.62 88 VAL A N 1
ATOM 653 C CA . VAL A 1 88 ? 15.574 -5.752 -37.630 1.00 86.62 88 VAL A CA 1
ATOM 654 C C . VAL A 1 88 ? 14.772 -4.790 -38.504 1.00 86.62 88 VAL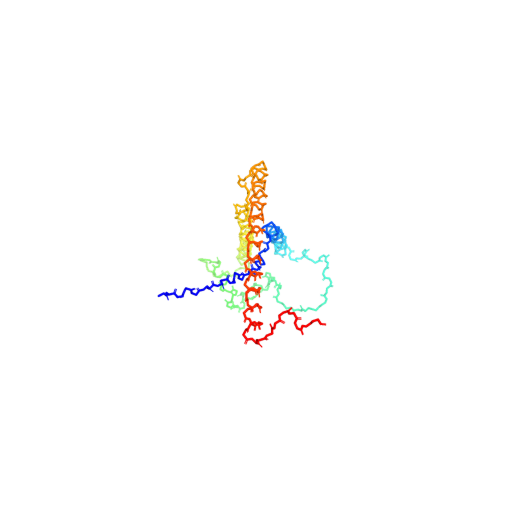 A C 1
ATOM 656 O O . VAL A 1 88 ? 15.060 -3.595 -38.512 1.00 86.62 88 VAL A O 1
ATOM 659 N N . ASN A 1 89 ? 13.728 -5.267 -39.188 1.00 87.31 89 ASN A N 1
ATOM 660 C CA . ASN A 1 89 ? 12.872 -4.425 -40.028 1.00 87.31 89 ASN A CA 1
ATOM 661 C C . ASN A 1 89 ? 12.038 -3.428 -39.212 1.00 87.31 89 ASN A C 1
ATOM 663 O O . ASN A 1 89 ? 11.905 -2.272 -39.616 1.00 87.31 89 ASN A O 1
ATOM 667 N N . LYS A 1 90 ? 11.519 -3.840 -38.047 1.00 87.25 90 LYS A N 1
ATOM 668 C CA . LYS A 1 90 ? 10.779 -2.965 -37.123 1.00 87.25 90 LYS A CA 1
ATOM 669 C C . LYS A 1 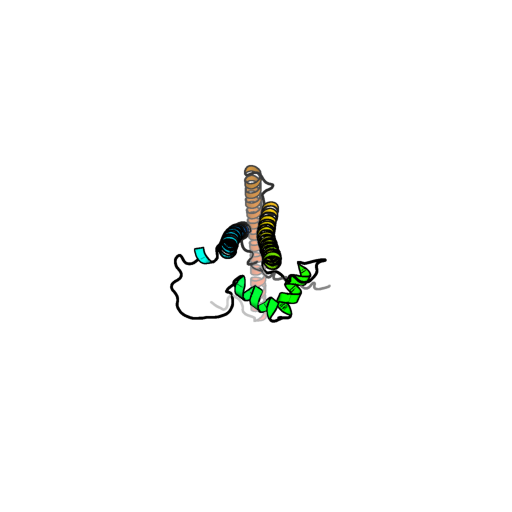90 ? 11.634 -1.778 -36.683 1.00 87.25 90 LYS A C 1
ATOM 671 O O . LYS A 1 90 ? 11.164 -0.640 -36.655 1.00 87.25 90 LYS A O 1
ATOM 676 N N . VAL A 1 91 ? 12.898 -2.037 -36.362 1.00 85.25 91 VAL A N 1
ATOM 677 C CA . VAL A 1 91 ? 13.827 -1.006 -35.897 1.00 85.25 91 VAL A CA 1
ATOM 678 C C . VAL A 1 91 ? 14.365 -0.198 -37.086 1.00 85.25 91 VAL A C 1
ATOM 680 O O . VAL A 1 91 ? 14.445 1.031 -37.026 1.00 85.25 91 VAL A O 1
ATOM 683 N N . ASN A 1 92 ? 14.615 -0.817 -38.241 1.00 86.88 92 ASN A N 1
ATOM 684 C CA . ASN A 1 92 ? 15.056 -0.176 -39.490 1.00 86.88 92 ASN A CA 1
ATOM 685 C C . ASN A 1 92 ? 13.939 0.574 -40.260 1.00 86.88 92 ASN A C 1
ATOM 687 O O . ASN A 1 92 ? 13.911 0.515 -41.485 1.00 86.88 92 ASN A O 1
ATOM 691 N N . ARG A 1 93 ? 13.064 1.298 -39.535 1.00 71.69 93 ARG A N 1
ATOM 692 C CA . ARG A 1 93 ? 11.790 1.985 -39.886 1.00 71.69 93 ARG A CA 1
ATOM 693 C C . ARG A 1 93 ? 11.572 2.568 -41.306 1.00 71.69 93 ARG A C 1
ATOM 695 O O . ARG A 1 93 ? 10.442 2.941 -41.598 1.00 71.69 93 ARG A O 1
ATOM 702 N N . ALA A 1 94 ? 12.575 2.680 -42.178 1.00 63.00 94 ALA A N 1
ATOM 703 C CA . ALA A 1 94 ? 12.422 3.118 -43.574 1.00 63.00 94 ALA A CA 1
ATOM 704 C C . ALA A 1 94 ? 13.561 2.668 -44.530 1.00 63.00 94 ALA A C 1
ATOM 706 O O . ALA A 1 94 ? 13.701 3.231 -45.615 1.00 63.00 94 ALA A O 1
ATOM 707 N N . GLY A 1 95 ? 14.413 1.713 -44.140 1.00 68.81 95 GLY A N 1
ATOM 708 C CA . GLY A 1 95 ? 15.627 1.360 -44.888 1.00 68.81 95 GLY A CA 1
ATOM 709 C C . GLY A 1 95 ? 15.516 0.072 -45.704 1.00 68.81 95 GLY A C 1
ATOM 710 O O . GLY A 1 95 ? 14.774 -0.844 -45.354 1.00 68.81 95 GLY A O 1
ATOM 711 N N . THR A 1 96 ? 16.324 -0.036 -46.763 1.00 76.31 96 THR A N 1
ATOM 712 C CA . THR A 1 96 ? 16.643 -1.339 -47.363 1.00 76.31 96 THR A CA 1
ATOM 713 C C . THR A 1 96 ? 17.225 -2.274 -46.296 1.00 76.31 96 THR A C 1
ATOM 715 O O . THR A 1 96 ? 17.920 -1.788 -45.395 1.00 76.31 96 THR A O 1
ATOM 718 N N . PRO A 1 97 ? 16.985 -3.596 -46.386 1.00 80.50 97 PRO A N 1
ATOM 719 C CA . PRO A 1 97 ? 17.547 -4.561 -45.447 1.00 80.50 97 PRO A CA 1
ATOM 720 C C . PRO A 1 97 ? 19.070 -4.379 -45.327 1.00 80.50 97 PRO A C 1
ATOM 722 O O . PRO A 1 97 ? 19.728 -4.226 -46.362 1.00 80.50 97 PRO A O 1
ATOM 725 N N . PRO A 1 98 ? 19.647 -4.353 -44.112 1.00 83.12 98 PRO A N 1
ATOM 726 C CA . PRO A 1 98 ? 21.087 -4.199 -43.931 1.00 83.12 98 PRO A CA 1
ATOM 727 C C . PRO A 1 98 ? 21.844 -5.325 -44.643 1.00 83.12 98 PRO A C 1
ATOM 729 O O . PRO A 1 98 ? 21.806 -6.488 -44.250 1.00 83.12 98 PRO A O 1
ATOM 732 N N . THR A 1 99 ? 22.553 -4.976 -45.715 1.00 82.50 99 THR A N 1
ATOM 733 C CA . THR A 1 99 ? 23.370 -5.934 -46.477 1.00 82.50 99 THR A CA 1
ATOM 734 C C . THR A 1 99 ? 24.795 -6.047 -45.943 1.00 82.50 99 THR A C 1
ATOM 736 O O . THR A 1 99 ? 25.473 -7.043 -46.204 1.00 82.50 99 THR A O 1
ATOM 739 N N . ARG A 1 100 ? 25.263 -5.012 -45.234 1.00 87.25 100 ARG A N 1
ATOM 740 C CA . ARG A 1 100 ? 26.613 -4.910 -44.671 1.00 87.25 100 ARG A CA 1
ATOM 741 C C . ARG A 1 100 ? 26.588 -5.174 -43.170 1.00 87.25 100 ARG A C 1
ATOM 743 O O . ARG A 1 100 ? 25.636 -4.800 -42.485 1.00 87.25 100 ARG A O 1
ATOM 750 N N . ARG A 1 101 ? 27.661 -5.788 -42.667 1.00 83.31 101 ARG A N 1
ATOM 751 C CA . ARG A 1 101 ? 27.804 -6.139 -41.247 1.00 83.31 101 ARG A CA 1
ATOM 752 C C . ARG A 1 101 ? 27.857 -4.889 -40.367 1.00 83.31 101 ARG A C 1
ATOM 754 O O . ARG A 1 101 ? 27.316 -4.895 -39.269 1.00 83.31 101 ARG A O 1
ATOM 761 N N . GLU A 1 102 ? 28.440 -3.799 -40.863 1.00 85.25 102 GLU A N 1
ATOM 762 C CA . GLU A 1 102 ? 28.547 -2.530 -40.137 1.00 85.25 102 GLU A CA 1
ATOM 763 C C . GLU A 1 102 ? 27.182 -1.858 -39.935 1.00 85.25 102 GLU A C 1
ATOM 765 O O . GLU A 1 102 ? 26.916 -1.303 -38.870 1.00 85.25 102 GLU A O 1
ATOM 770 N N . ASP A 1 103 ? 26.301 -1.922 -40.936 1.00 83.75 103 ASP A N 1
ATOM 771 C CA . ASP A 1 103 ? 24.942 -1.374 -40.835 1.00 83.75 103 ASP A CA 1
ATOM 772 C C . ASP A 1 103 ? 24.102 -2.199 -39.853 1.00 83.75 103 ASP A C 1
ATOM 774 O O . ASP A 1 103 ? 23.338 -1.652 -39.057 1.00 83.75 103 ASP A O 1
ATOM 778 N N . PHE A 1 104 ? 24.305 -3.518 -39.854 1.00 85.00 104 PHE A N 1
ATOM 7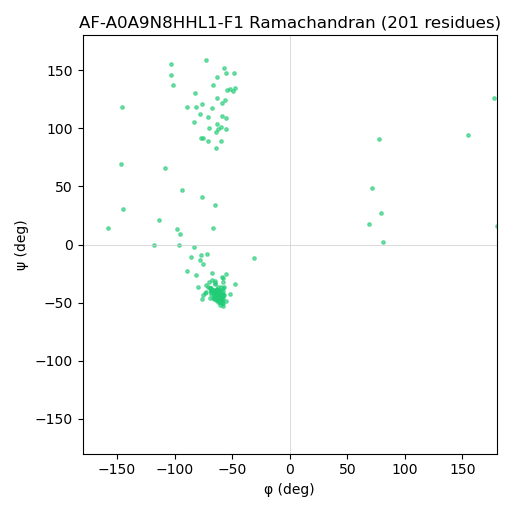79 C CA . PHE A 1 104 ? 23.684 -4.420 -38.895 1.00 85.00 104 PHE A CA 1
ATOM 780 C C . PHE A 1 104 ? 24.169 -4.176 -37.461 1.00 85.00 104 PHE A C 1
ATOM 782 O O . PHE A 1 104 ? 23.344 -4.127 -36.556 1.00 85.00 104 PHE A O 1
ATOM 789 N N . ALA A 1 105 ? 25.465 -3.916 -37.250 1.00 84.50 105 ALA A N 1
ATOM 790 C CA . ALA A 1 105 ? 26.013 -3.550 -35.940 1.00 84.50 105 ALA A CA 1
ATOM 791 C C . ALA A 1 105 ? 25.356 -2.291 -35.354 1.00 84.50 105 ALA A C 1
ATOM 793 O O . ALA A 1 105 ? 25.033 -2.252 -34.169 1.00 84.50 105 ALA A O 1
ATOM 794 N N . ARG A 1 106 ? 25.081 -1.277 -36.187 1.00 86.00 106 ARG A N 1
ATOM 795 C CA . ARG A 1 106 ? 24.354 -0.070 -35.749 1.00 86.00 106 ARG A CA 1
ATOM 796 C C . ARG A 1 106 ? 22.903 -0.367 -35.385 1.00 86.00 106 ARG A C 1
ATOM 798 O O . ARG A 1 106 ? 22.379 0.215 -34.439 1.00 86.00 106 ARG A O 1
ATOM 805 N N . ILE A 1 107 ? 22.241 -1.240 -36.144 1.00 86.19 107 ILE A N 1
ATOM 806 C CA . ILE A 1 107 ? 20.858 -1.639 -35.860 1.00 86.19 107 ILE A CA 1
ATOM 807 C C . ILE A 1 107 ? 20.796 -2.469 -34.577 1.00 86.19 107 ILE A C 1
ATOM 809 O O . ILE A 1 107 ? 19.932 -2.197 -33.753 1.00 86.19 107 ILE A O 1
ATOM 813 N N . HIS A 1 108 ? 21.730 -3.400 -34.382 1.00 84.50 108 HIS A N 1
ATOM 814 C CA . HIS A 1 108 ? 21.862 -4.194 -33.164 1.00 84.50 108 HIS A CA 1
ATOM 815 C C . HIS A 1 108 ? 22.074 -3.306 -31.936 1.00 84.50 108 HIS A C 1
ATOM 817 O O . HIS A 1 108 ? 21.290 -3.374 -31.001 1.00 84.50 108 HIS A O 1
ATOM 823 N N . ALA A 1 109 ? 23.036 -2.377 -31.983 1.00 84.19 109 ALA A N 1
ATOM 824 C CA . ALA A 1 109 ? 23.259 -1.433 -30.887 1.00 84.19 109 ALA A CA 1
ATOM 825 C C . ALA A 1 109 ? 22.000 -0.613 -30.552 1.00 84.19 109 ALA A C 1
ATOM 827 O O . ALA A 1 109 ? 21.719 -0.346 -29.390 1.00 84.19 109 ALA A O 1
ATOM 828 N N . ARG A 1 110 ? 21.204 -0.236 -31.561 1.00 85.88 110 ARG A N 1
ATOM 829 C CA . ARG A 1 110 ? 19.929 0.456 -31.333 1.00 85.88 110 ARG A CA 1
ATOM 830 C C . ARG A 1 110 ? 18.853 -0.455 -30.734 1.00 85.88 110 ARG A C 1
ATOM 832 O O . ARG A 1 110 ? 18.067 0.034 -29.934 1.00 85.88 110 ARG A O 1
ATOM 839 N N . ILE A 1 111 ? 18.804 -1.730 -31.124 1.00 86.00 111 ILE A N 1
ATOM 840 C CA . ILE A 1 111 ? 17.912 -2.726 -30.511 1.00 86.00 111 ILE A CA 1
ATOM 841 C C . ILE A 1 111 ? 18.251 -2.871 -29.024 1.00 86.00 111 ILE A C 1
ATOM 843 O O . ILE A 1 111 ? 17.344 -2.779 -28.203 1.00 86.00 111 ILE A O 1
ATOM 847 N N . GLU A 1 112 ? 19.533 -3.006 -28.682 1.00 84.00 112 GLU A N 1
ATOM 848 C CA . GLU A 1 112 ? 19.989 -3.084 -27.287 1.00 84.00 112 GLU A CA 1
ATOM 849 C C . GLU A 1 112 ? 19.625 -1.823 -26.496 1.00 84.00 112 GLU A C 1
ATOM 851 O O . GLU A 1 112 ? 18.992 -1.907 -25.449 1.00 84.00 112 GLU A O 1
ATOM 856 N N . MET A 1 113 ? 19.869 -0.633 -27.056 1.00 84.44 113 MET A N 1
ATOM 857 C CA . MET A 1 113 ? 19.446 0.619 -26.415 1.00 84.44 113 MET A CA 1
ATOM 858 C C . MET A 1 113 ? 17.923 0.716 -26.203 1.00 84.44 113 MET A C 1
ATOM 860 O O . MET A 1 113 ? 17.484 1.289 -25.206 1.00 84.44 113 MET A O 1
ATOM 864 N N . GLU A 1 114 ? 17.103 0.210 -27.133 1.00 86.94 114 GLU A N 1
ATOM 865 C CA . GLU A 1 114 ? 15.640 0.181 -26.972 1.00 86.94 114 GLU A CA 1
ATOM 866 C C . GLU A 1 114 ? 15.215 -0.800 -25.866 1.00 86.94 114 GLU A C 1
ATOM 868 O O . GLU A 1 114 ? 14.338 -0.456 -25.070 1.00 86.94 114 GLU A O 1
ATOM 873 N N . LYS A 1 115 ? 15.854 -1.977 -25.770 1.00 85.94 115 LYS A N 1
ATOM 874 C CA . LYS A 1 115 ? 15.619 -2.942 -24.682 1.00 85.94 115 LYS A CA 1
ATOM 875 C C . LYS A 1 115 ? 15.994 -2.359 -23.320 1.00 85.94 115 LYS A C 1
ATOM 877 O O . LYS A 1 115 ? 15.193 -2.446 -22.391 1.00 85.94 115 LYS A O 1
ATOM 882 N N . ASP A 1 116 ? 17.161 -1.726 -23.214 1.00 85.88 116 ASP A N 1
ATOM 883 C CA . ASP A 1 116 ? 17.622 -1.082 -21.981 1.00 85.88 116 ASP A CA 1
ATOM 884 C C . ASP A 1 116 ? 16.660 0.021 -21.542 1.00 85.88 116 ASP A C 1
ATOM 886 O O . ASP A 1 116 ? 16.275 0.100 -20.376 1.00 85.88 116 ASP A O 1
ATOM 890 N N . ALA A 1 117 ? 16.218 0.859 -22.485 1.00 88.50 117 ALA A N 1
ATOM 891 C CA . ALA A 1 117 ? 15.246 1.908 -22.204 1.00 88.50 117 ALA A CA 1
ATOM 892 C C . ALA A 1 117 ? 13.904 1.333 -21.720 1.00 88.50 117 ALA A C 1
ATOM 894 O O . ALA A 1 117 ? 13.295 1.886 -20.801 1.00 88.50 117 ALA A O 1
ATOM 895 N N . GLU A 1 118 ? 13.445 0.221 -22.304 1.00 89.56 118 GLU A N 1
ATOM 896 C CA . GLU A 1 118 ? 12.235 -0.474 -21.859 1.00 89.56 118 GLU A CA 1
ATOM 897 C C . GLU A 1 118 ? 12.409 -1.073 -20.455 1.00 89.56 118 GLU A C 1
ATOM 899 O O . GLU A 1 118 ? 11.523 -0.915 -19.611 1.00 89.56 118 GLU A O 1
ATOM 904 N N . LEU A 1 119 ? 13.546 -1.719 -20.182 1.00 88.19 119 LEU A N 1
ATOM 905 C CA . LEU A 1 119 ? 13.868 -2.287 -18.874 1.00 88.19 119 LEU A CA 1
ATOM 906 C C . LEU A 1 119 ? 13.908 -1.198 -17.798 1.00 88.19 119 LEU A C 1
ATOM 908 O O . LEU A 1 119 ? 13.199 -1.297 -16.797 1.00 88.19 119 LEU A O 1
ATOM 912 N N . VAL A 1 120 ? 14.674 -0.128 -18.028 1.00 90.62 120 VAL A N 1
ATOM 913 C CA . VAL A 1 120 ? 14.749 1.031 -17.126 1.00 90.62 120 VAL A CA 1
ATOM 914 C C . VAL A 1 120 ? 13.360 1.627 -16.910 1.00 90.62 120 VAL A C 1
ATOM 916 O O . VAL A 1 120 ? 12.996 1.924 -15.775 1.00 90.62 120 VAL A O 1
ATOM 919 N N . GLY A 1 121 ? 12.561 1.762 -17.972 1.00 92.31 121 GLY A N 1
ATOM 920 C CA . GLY A 1 121 ? 11.193 2.267 -17.884 1.00 92.31 121 GLY A CA 1
ATOM 921 C C . GLY A 1 121 ? 10.300 1.407 -16.987 1.00 92.31 121 GLY A C 1
ATOM 922 O O . GLY A 1 121 ? 9.600 1.943 -16.129 1.00 92.31 121 GLY A O 1
ATOM 923 N N . LYS A 1 122 ? 10.347 0.078 -17.134 1.00 91.00 122 LYS A N 1
ATOM 924 C CA . LYS A 1 122 ? 9.590 -0.857 -16.283 1.00 91.00 122 LYS A CA 1
ATOM 925 C C . LYS A 1 122 ? 10.011 -0.759 -14.819 1.00 91.00 122 LYS A C 1
ATOM 927 O O . LYS A 1 122 ? 9.152 -0.624 -13.954 1.00 91.00 122 LYS A O 1
ATOM 932 N N . LEU A 1 123 ? 11.317 -0.778 -14.556 1.00 90.25 123 LEU A N 1
ATOM 933 C CA . LEU A 1 123 ? 11.862 -0.709 -13.199 1.00 90.25 123 LEU A CA 1
ATOM 934 C C . LEU A 1 123 ? 11.539 0.628 -12.518 1.00 90.25 123 LEU A C 1
ATOM 936 O O . LEU A 1 123 ? 11.131 0.653 -11.360 1.00 90.25 123 LEU A O 1
ATOM 940 N N . ALA A 1 124 ? 11.667 1.740 -13.244 1.00 91.88 124 ALA A N 1
ATOM 941 C CA . ALA A 1 124 ? 11.308 3.059 -12.735 1.00 91.88 124 ALA A CA 1
ATOM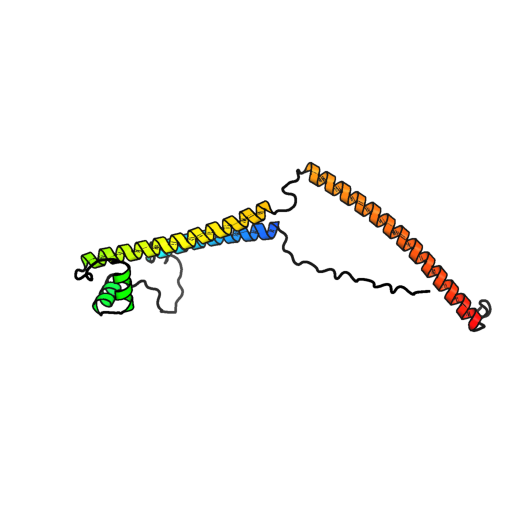 942 C C . ALA A 1 124 ? 9.812 3.151 -12.404 1.00 91.88 124 ALA A C 1
ATOM 944 O O . ALA A 1 124 ? 9.451 3.693 -11.361 1.00 91.88 12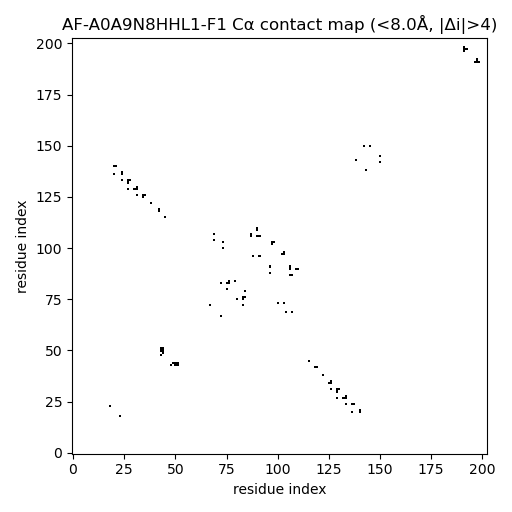4 ALA A O 1
ATOM 945 N N . ASN A 1 125 ? 8.946 2.597 -13.259 1.00 93.56 125 ASN A N 1
ATOM 946 C CA . ASN A 1 125 ? 7.506 2.583 -13.016 1.00 93.56 125 ASN A CA 1
ATOM 947 C C . ASN A 1 125 ? 7.132 1.761 -11.776 1.00 93.56 125 ASN A C 1
ATOM 949 O O . ASN A 1 125 ? 6.318 2.236 -10.991 1.00 93.56 125 ASN A O 1
ATOM 953 N N . ASP A 1 126 ? 7.739 0.590 -11.558 1.00 91.50 126 ASP A N 1
ATOM 954 C CA . ASP A 1 126 ? 7.478 -0.223 -10.358 1.00 91.50 126 ASP A CA 1
ATOM 955 C C . ASP A 1 126 ? 7.879 0.520 -9.071 1.00 91.50 126 ASP A C 1
ATOM 957 O O . ASP A 1 126 ? 7.105 0.618 -8.116 1.00 91.50 126 ASP A O 1
ATOM 961 N N . VAL A 1 127 ? 9.057 1.154 -9.071 1.00 91.94 127 VAL A N 1
ATOM 962 C CA . VAL A 1 127 ? 9.516 1.982 -7.943 1.00 91.94 127 VAL A CA 1
ATOM 963 C C . VAL A 1 127 ? 8.566 3.158 -7.690 1.00 91.94 127 VAL A C 1
ATOM 965 O O . VAL A 1 127 ? 8.218 3.426 -6.537 1.00 91.94 127 VAL A O 1
ATOM 968 N N . LEU A 1 128 ? 8.122 3.852 -8.743 1.00 94.25 128 LEU A N 1
ATOM 969 C CA . LEU A 1 128 ? 7.177 4.966 -8.626 1.00 94.25 128 LEU A CA 1
ATOM 970 C C . LEU A 1 128 ? 5.806 4.508 -8.124 1.00 94.25 128 LEU A C 1
ATOM 972 O O . LEU A 1 128 ? 5.224 5.175 -7.271 1.00 94.25 128 LEU A O 1
ATOM 976 N N . GLU A 1 129 ? 5.300 3.374 -8.606 1.00 94.75 129 GLU A N 1
ATOM 977 C CA . GLU A 1 129 ? 4.026 2.808 -8.165 1.00 94.75 129 GLU A CA 1
ATOM 978 C C . GLU A 1 129 ? 4.077 2.452 -6.675 1.00 94.75 129 GLU A C 1
ATOM 980 O O . GLU A 1 129 ? 3.213 2.870 -5.900 1.00 94.75 129 GLU A O 1
ATOM 985 N N . LYS A 1 130 ? 5.118 1.729 -6.244 1.00 93.12 130 LYS A N 1
ATOM 9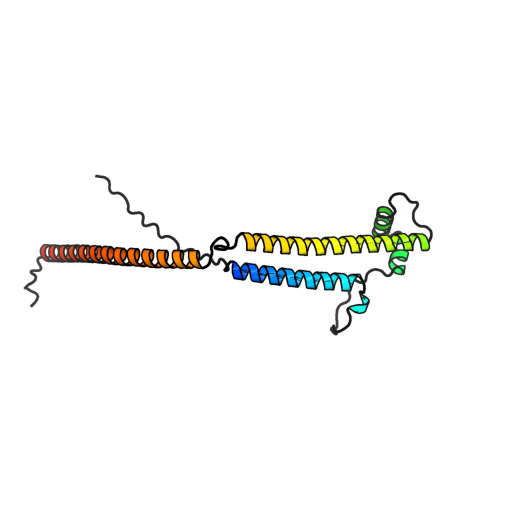86 C CA . LYS A 1 130 ? 5.312 1.367 -4.833 1.00 93.12 130 LYS A CA 1
ATOM 987 C C . LYS A 1 130 ? 5.496 2.601 -3.949 1.00 93.12 130 LYS A C 1
ATOM 989 O O . LYS A 1 130 ? 4.896 2.681 -2.878 1.00 93.12 130 LYS A O 1
ATOM 994 N N . SER A 1 131 ? 6.261 3.592 -4.407 1.00 94.88 131 SER A N 1
ATOM 995 C CA . SER A 1 131 ? 6.417 4.870 -3.705 1.00 94.88 131 SER A CA 1
ATOM 996 C C . SER A 1 131 ? 5.090 5.632 -3.589 1.00 94.88 131 SER A C 1
ATOM 998 O O . SER A 1 131 ? 4.786 6.167 -2.522 1.00 94.88 131 SER A O 1
ATOM 1000 N N . GLY A 1 132 ? 4.268 5.627 -4.641 1.00 94.62 132 GLY A N 1
ATOM 1001 C CA . GLY A 1 132 ? 2.930 6.216 -4.637 1.00 94.62 132 GLY A CA 1
ATOM 1002 C C . GLY A 1 132 ? 2.009 5.567 -3.604 1.00 94.62 132 GLY A C 1
ATOM 1003 O O . GLY A 1 132 ? 1.379 6.280 -2.823 1.00 94.62 132 GLY A O 1
ATOM 1004 N N . LYS A 1 133 ? 2.006 4.229 -3.527 1.00 93.56 133 LYS A N 1
ATOM 1005 C CA . LYS A 1 133 ? 1.244 3.472 -2.516 1.00 93.56 133 LYS A CA 1
ATOM 1006 C C . LYS A 1 133 ? 1.674 3.813 -1.088 1.00 93.56 133 LYS A C 1
ATOM 1008 O O . LYS A 1 133 ? 0.824 3.974 -0.219 1.00 93.56 133 LYS A O 1
ATOM 1013 N N . ILE A 1 134 ? 2.977 3.959 -0.837 1.00 94.00 134 ILE A N 1
ATOM 1014 C CA . ILE A 1 134 ? 3.491 4.402 0.472 1.00 94.00 134 ILE A CA 1
ATOM 1015 C C . ILE A 1 134 ? 2.971 5.802 0.802 1.00 94.00 134 ILE A C 1
ATOM 1017 O O . ILE A 1 134 ? 2.495 6.033 1.910 1.00 94.00 134 ILE A O 1
ATOM 1021 N N . ASN A 1 135 ? 3.036 6.733 -0.151 1.00 94.31 135 ASN A N 1
ATOM 1022 C CA . ASN A 1 135 ? 2.569 8.099 0.063 1.00 94.31 135 ASN A CA 1
ATOM 1023 C C . ASN A 1 135 ? 1.062 8.154 0.373 1.00 94.31 135 ASN A C 1
ATOM 1025 O O . ASN A 1 135 ? 0.650 8.850 1.300 1.00 94.31 135 ASN A O 1
ATOM 1029 N N . GLU A 1 136 ? 0.254 7.387 -0.362 1.00 93.62 136 GLU A N 1
ATOM 1030 C CA . GLU A 1 136 ? -1.176 7.227 -0.086 1.00 93.62 136 GLU A CA 1
ATOM 1031 C C . GLU A 1 136 ? -1.406 6.689 1.332 1.00 93.62 136 GLU A C 1
ATOM 1033 O O . GLU A 1 136 ? -2.105 7.332 2.115 1.00 93.62 136 GLU A O 1
ATOM 1038 N N . ARG A 1 137 ? -0.724 5.602 1.715 1.00 91.50 137 ARG A N 1
ATOM 1039 C CA . ARG A 1 137 ? -0.817 5.028 3.067 1.00 91.50 137 ARG A CA 1
ATOM 1040 C C . ARG A 1 137 ? -0.488 6.044 4.154 1.00 91.50 137 ARG A C 1
ATOM 1042 O O . ARG A 1 137 ? -1.287 6.215 5.071 1.00 91.50 137 ARG A O 1
ATOM 1049 N N . VAL A 1 138 ? 0.626 6.767 4.020 1.00 92.50 138 VAL A N 1
ATOM 1050 C CA . VAL A 1 138 ? 1.031 7.824 4.965 1.00 92.50 138 VAL A CA 1
ATOM 1051 C C . VAL A 1 138 ? -0.045 8.904 5.079 1.00 92.50 138 VAL A C 1
ATOM 1053 O O . VAL A 1 138 ? -0.359 9.335 6.187 1.00 92.50 138 VAL A O 1
ATOM 1056 N N . SER A 1 139 ? -0.644 9.321 3.959 1.00 91.12 139 SER A N 1
ATOM 1057 C CA . SER A 1 139 ? -1.714 10.329 3.958 1.00 91.12 139 SER A CA 1
ATOM 1058 C C . SER A 1 139 ? -3.015 9.857 4.612 1.00 91.12 139 SER A C 1
ATOM 1060 O O . SER A 1 139 ? -3.781 10.682 5.105 1.00 91.12 139 SER A O 1
ATOM 1062 N N . THR A 1 140 ? -3.252 8.544 4.642 1.00 90.75 140 THR A N 1
ATOM 1063 C CA . THR A 1 140 ? -4.445 7.929 5.239 1.00 90.75 140 THR A CA 1
ATOM 1064 C C . THR A 1 140 ? -4.233 7.447 6.675 1.00 90.75 140 THR A C 1
ATOM 1066 O O . THR A 1 140 ? -5.166 6.913 7.273 1.00 90.75 140 THR A O 1
ATOM 1069 N N . LEU A 1 141 ? -3.030 7.611 7.243 1.00 90.31 141 LEU A N 1
ATOM 1070 C CA . LEU A 1 141 ? -2.741 7.133 8.593 1.00 90.31 141 LEU A CA 1
ATOM 1071 C C . LEU A 1 141 ? -3.621 7.852 9.633 1.00 90.31 141 LEU A C 1
ATOM 1073 O O . LEU A 1 141 ? -3.621 9.087 9.697 1.00 90.31 141 LEU A O 1
ATOM 1077 N N . PRO A 1 142 ? -4.350 7.104 10.480 1.00 88.12 142 PRO A N 1
ATOM 1078 C CA . PRO A 1 142 ? -5.265 7.693 11.444 1.00 88.12 142 PRO A CA 1
ATOM 1079 C C . PRO A 1 142 ? -4.510 8.498 12.505 1.00 88.12 142 PRO A C 1
ATOM 1081 O O . PRO A 1 142 ? -3.496 8.060 13.046 1.00 88.12 142 PRO A O 1
ATOM 1084 N N . GLY A 1 143 ? -5.028 9.681 12.840 1.00 87.12 143 GLY A N 1
ATOM 1085 C CA . GLY A 1 143 ? -4.470 10.524 13.896 1.00 87.12 143 GLY A CA 1
ATOM 1086 C C . GLY A 1 143 ? -3.265 11.365 13.473 1.00 87.12 143 GLY A C 1
ATOM 1087 O O . GLY A 1 143 ? -2.756 12.108 14.316 1.00 87.12 143 GLY A O 1
ATOM 1088 N N . MET A 1 144 ? -2.847 11.306 12.201 1.00 88.62 144 MET A N 1
ATOM 1089 C CA . MET A 1 144 ? -1.833 12.192 11.604 1.00 88.62 144 MET A CA 1
ATOM 1090 C C . MET A 1 144 ? -2.217 13.675 11.683 1.00 88.62 144 MET A C 1
ATOM 1092 O O . MET A 1 144 ? -1.352 14.546 11.730 1.00 88.62 144 MET A O 1
ATOM 1096 N N . GLU A 1 145 ? -3.514 13.974 11.710 1.00 91.81 145 GLU A N 1
ATOM 1097 C CA . GLU A 1 145 ? -4.053 15.328 11.814 1.00 91.81 145 GLU A CA 1
ATOM 1098 C C . GLU A 1 145 ? -4.000 15.899 13.238 1.00 91.81 145 GLU A C 1
ATOM 1100 O O . GLU A 1 145 ? -4.202 17.099 13.438 1.00 91.81 145 GLU A O 1
ATOM 1105 N N . ARG A 1 146 ? -3.750 15.048 14.240 1.00 92.19 146 ARG A N 1
ATOM 1106 C CA . ARG A 1 146 ? -3.822 15.420 15.653 1.00 92.19 146 ARG A CA 1
ATOM 1107 C C . ARG A 1 146 ? -2.438 15.665 16.216 1.00 92.19 146 ARG A C 1
ATOM 1109 O O . ARG A 1 146 ? -1.507 14.886 16.038 1.00 92.19 146 ARG A O 1
ATOM 1116 N N . THR A 1 147 ? -2.327 16.721 17.006 1.00 95.06 147 THR A N 1
ATOM 1117 C CA . THR A 1 147 ? -1.161 16.914 17.869 1.00 95.06 147 THR A CA 1
ATOM 1118 C C . THR A 1 147 ? -1.193 15.935 19.041 1.00 95.06 147 THR A C 1
ATOM 1120 O O . THR A 1 147 ? -2.257 15.476 19.460 1.00 95.06 147 THR A O 1
ATOM 1123 N N . ARG A 1 148 ? -0.028 15.679 19.645 1.00 94.50 148 ARG A N 1
ATOM 1124 C CA . ARG A 1 148 ? 0.084 14.846 20.851 1.00 94.50 148 ARG A CA 1
ATOM 1125 C C . ARG A 1 148 ? -0.872 15.293 21.964 1.00 94.50 148 ARG A C 1
ATOM 1127 O O . ARG A 1 148 ? -1.496 14.452 22.595 1.00 94.50 148 ARG A O 1
ATOM 1134 N N . THR A 1 14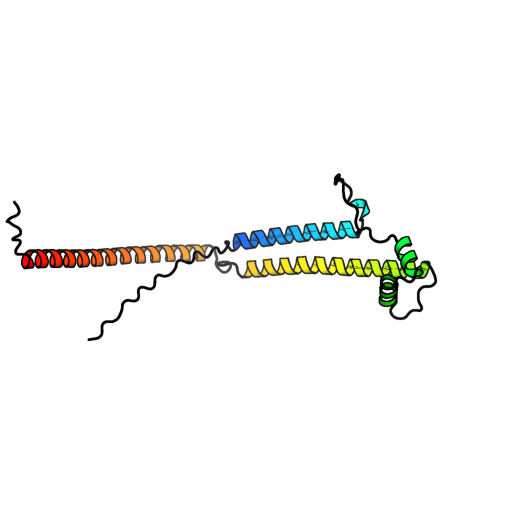9 ? -1.000 16.599 22.202 1.00 96.38 149 THR A N 1
ATOM 1135 C CA . THR A 1 149 ? -1.895 17.133 23.242 1.00 96.38 149 THR A CA 1
ATOM 1136 C C . THR A 1 149 ? -3.353 16.786 22.952 1.00 96.38 149 THR A C 1
ATOM 1138 O O . THR A 1 149 ? -4.024 16.238 23.816 1.00 96.38 149 THR A O 1
ATOM 1141 N N . GLN A 1 150 ? -3.813 17.002 21.716 1.00 95.88 150 GLN A N 1
ATOM 1142 C CA . GLN A 1 150 ? -5.175 16.644 21.303 1.00 95.88 150 GLN A CA 1
ATOM 1143 C C . GLN A 1 150 ? -5.432 15.135 21.394 1.00 95.88 150 GLN A C 1
ATOM 1145 O O . GLN A 1 150 ? -6.533 14.719 21.744 1.00 95.88 150 GLN A O 1
ATOM 1150 N N . GLN A 1 151 ? -4.430 14.306 21.087 1.00 93.75 151 GLN A N 1
ATOM 1151 C CA . GLN A 1 151 ? -4.535 12.855 21.253 1.00 93.75 151 GLN A CA 1
ATOM 1152 C C . GLN A 1 151 ? -4.697 12.476 22.729 1.00 93.75 151 GLN A C 1
ATOM 1154 O O . GLN A 1 151 ? -5.570 11.676 23.048 1.00 93.75 151 GLN A O 1
ATOM 1159 N N . MET A 1 152 ? -3.915 13.078 23.629 1.00 96.25 152 MET A N 1
ATOM 1160 C CA . MET A 1 152 ? -4.022 12.823 25.069 1.00 96.25 152 MET A CA 1
ATOM 1161 C C . MET A 1 152 ? -5.371 13.275 25.638 1.00 96.25 152 MET A C 1
ATOM 1163 O O . MET A 1 152 ? -6.017 12.497 26.330 1.00 96.25 152 MET A O 1
ATOM 1167 N N . GLU A 1 153 ? -5.839 14.476 25.287 1.00 96.62 153 GLU A N 1
ATOM 1168 C CA . GLU A 1 153 ? -7.165 14.971 25.694 1.00 96.62 153 GLU A CA 1
ATOM 1169 C C . GLU A 1 153 ? -8.291 14.053 25.195 1.00 96.62 153 GLU A C 1
ATOM 1171 O O . GLU A 1 153 ? -9.248 13.761 25.913 1.00 96.62 153 GLU A O 1
ATOM 1176 N N . TYR A 1 154 ? -8.172 13.556 23.961 1.00 94.62 154 TYR A N 1
ATOM 1177 C CA . TYR A 1 154 ? -9.128 12.605 23.404 1.00 94.62 154 TYR A CA 1
ATOM 1178 C C . TYR A 1 154 ? -9.113 11.264 24.151 1.00 94.62 154 TYR A C 1
ATOM 1180 O O . TYR A 1 154 ? -10.176 10.717 24.437 1.00 94.62 154 TYR A O 1
ATOM 1188 N N . ILE A 1 155 ? -7.930 10.755 24.507 1.00 95.12 155 ILE A N 1
ATOM 1189 C CA . ILE A 1 155 ? -7.777 9.524 25.295 1.00 95.12 155 ILE A CA 1
ATOM 1190 C C . ILE A 1 155 ? -8.407 9.687 26.682 1.00 95.12 155 ILE A C 1
ATOM 1192 O O . ILE A 1 155 ? -9.163 8.818 27.108 1.00 95.12 155 ILE A O 1
ATOM 1196 N N . GLU A 1 156 ? -8.153 10.800 27.370 1.00 96.94 156 GLU A N 1
ATOM 1197 C CA . GLU A 1 156 ? -8.751 11.084 28.682 1.00 96.94 156 GLU A CA 1
ATOM 1198 C C . GLU A 1 156 ? -10.280 11.128 28.607 1.00 96.94 156 GLU A C 1
ATOM 1200 O O . GLU A 1 156 ? -10.963 10.515 29.431 1.00 96.94 156 GLU A O 1
ATOM 1205 N N . LYS A 1 157 ? -10.827 11.770 27.568 1.00 97.06 157 LYS A N 1
ATOM 1206 C CA . LYS A 1 157 ? -12.271 11.782 27.321 1.00 97.06 157 LYS A CA 1
ATOM 1207 C C . LYS A 1 157 ? -12.831 10.372 27.111 1.00 97.06 157 LYS A C 1
ATOM 1209 O O . LYS A 1 157 ? -13.877 10.055 27.671 1.00 97.06 157 LYS A O 1
ATOM 1214 N N . LEU A 1 158 ? -12.159 9.530 26.324 1.00 97.50 158 LEU A N 1
ATOM 1215 C CA . LEU A 1 158 ? -12.590 8.146 26.099 1.00 97.50 158 LEU A CA 1
ATOM 1216 C C . LEU A 1 158 ? -12.541 7.310 27.383 1.00 97.50 158 LEU A C 1
ATOM 1218 O O . LEU A 1 158 ? -13.452 6.526 27.630 1.00 97.50 158 LEU A O 1
ATOM 1222 N N . ILE A 1 159 ? -11.517 7.498 28.220 1.00 97.06 159 ILE A N 1
ATOM 1223 C CA . ILE A 1 159 ? -11.425 6.838 29.530 1.00 97.06 159 ILE A CA 1
ATOM 1224 C C . ILE A 1 159 ? -12.624 7.220 30.400 1.00 97.06 159 ILE A C 1
ATOM 1226 O O . ILE A 1 159 ? -13.257 6.341 30.983 1.00 97.06 159 ILE A O 1
ATOM 1230 N N . GLN A 1 160 ? -12.967 8.509 30.451 1.00 97.81 160 GLN A N 1
ATOM 1231 C CA . GLN A 1 160 ? -14.124 8.971 31.211 1.00 97.81 160 GLN A CA 1
ATOM 1232 C C . GLN A 1 160 ? -15.430 8.354 30.689 1.00 97.81 160 GLN A C 1
ATOM 1234 O O . GLN A 1 160 ? -16.214 7.832 31.476 1.00 97.81 160 GLN A O 1
ATOM 1239 N N . GLN A 1 161 ? -15.644 8.364 29.371 1.00 97.62 161 GLN A N 1
ATOM 1240 C CA . GLN A 1 161 ? -16.844 7.783 28.760 1.00 97.62 161 GLN A CA 1
ATOM 1241 C C . GLN A 1 161 ? -16.960 6.277 29.018 1.00 97.62 161 GLN A C 1
ATOM 1243 O O . GLN A 1 161 ? -18.050 5.789 29.305 1.00 97.62 161 GLN A O 1
ATOM 1248 N N . ASN A 1 162 ? -15.845 5.545 28.966 1.00 97.69 162 ASN A N 1
ATOM 1249 C CA . ASN A 1 162 ? -15.826 4.123 29.300 1.00 97.69 162 ASN A CA 1
ATOM 1250 C C . ASN A 1 162 ? -16.162 3.873 30.771 1.00 97.69 162 ASN A C 1
ATOM 1252 O O . ASN A 1 162 ? -16.874 2.917 31.070 1.00 97.69 162 ASN A O 1
ATOM 1256 N N . GLN A 1 163 ? -15.682 4.722 31.683 1.00 97.81 163 GLN A N 1
ATOM 1257 C CA . GLN A 1 163 ? -16.021 4.602 33.099 1.00 97.81 163 GLN A CA 1
ATOM 1258 C C . GLN A 1 163 ? -17.516 4.846 33.337 1.00 97.81 163 GLN A C 1
ATOM 1260 O O . GLN A 1 163 ? -18.162 4.052 34.012 1.00 97.81 163 GLN A O 1
ATOM 1265 N N . GLU A 1 164 ? -18.078 5.900 32.741 1.00 98.00 164 GLU A N 1
ATOM 1266 C CA . GLU A 1 164 ? -19.513 6.201 32.831 1.00 98.00 164 GLU A CA 1
ATOM 1267 C C . GLU A 1 164 ? -20.363 5.047 32.271 1.00 98.00 164 GLU A C 1
ATOM 1269 O O . GLU A 1 164 ? -21.315 4.603 32.914 1.00 98.00 164 GLU A O 1
ATOM 1274 N N . ALA A 1 165 ? -19.975 4.499 31.115 1.00 97.62 165 ALA A N 1
ATOM 1275 C CA . ALA A 1 165 ? -20.649 3.353 30.513 1.00 97.62 165 ALA A CA 1
ATOM 1276 C C . ALA A 1 165 ? -20.560 2.088 31.385 1.00 97.62 165 ALA A C 1
ATOM 1278 O O . ALA A 1 165 ? -21.539 1.348 31.493 1.00 97.62 165 ALA A O 1
ATOM 1279 N N . ALA A 1 166 ? -19.413 1.838 32.026 1.00 97.31 166 ALA A N 1
ATOM 1280 C CA . ALA A 1 166 ? -19.233 0.709 32.935 1.00 97.31 166 ALA A CA 1
ATOM 1281 C C . ALA A 1 166 ? -20.122 0.831 34.183 1.00 97.31 166 ALA A C 1
ATOM 1283 O O . ALA A 1 166 ? -20.790 -0.136 34.555 1.00 97.31 166 ALA A O 1
ATOM 1284 N N . ASP A 1 167 ? -20.186 2.021 34.784 1.00 98.00 167 ASP A N 1
ATOM 1285 C CA . ASP A 1 167 ? -21.032 2.292 35.949 1.00 98.00 167 ASP A CA 1
ATOM 1286 C C . ASP A 1 167 ? -22.522 2.116 35.604 1.00 98.00 167 ASP A C 1
ATOM 1288 O O . ASP A 1 167 ? -23.301 1.559 36.384 1.00 98.00 167 ASP A O 1
ATOM 1292 N N . ASP A 1 168 ? -22.946 2.583 34.429 1.00 97.94 168 ASP A N 1
ATOM 1293 C CA . ASP A 1 168 ? -24.324 2.423 33.968 1.00 97.94 168 ASP A CA 1
ATOM 1294 C C . ASP A 1 168 ? -24.657 0.960 33.664 1.00 97.94 168 ASP A C 1
ATOM 1296 O O . ASP A 1 168 ? -25.719 0.471 34.069 1.00 97.94 168 ASP A O 1
ATOM 1300 N N . LEU A 1 169 ? -23.734 0.224 33.041 1.00 97.31 169 LEU A N 1
ATOM 1301 C CA . LEU A 1 169 ? -23.877 -1.212 32.822 1.00 97.31 169 LEU A CA 1
ATOM 1302 C C . LEU A 1 169 ? -24.029 -1.968 34.150 1.00 97.31 169 LEU A C 1
ATOM 1304 O O . LEU A 1 169 ? -24.902 -2.832 34.265 1.00 97.31 169 LEU A O 1
ATOM 1308 N N . GLU A 1 170 ? -23.242 -1.620 35.171 1.00 97.69 170 GLU A N 1
ATOM 1309 C CA . GLU A 1 170 ? -23.343 -2.225 36.501 1.00 97.69 170 GLU A CA 1
ATOM 1310 C C . GLU A 1 170 ? -24.717 -1.968 37.137 1.00 97.69 170 GLU A C 1
ATOM 1312 O O . GLU A 1 170 ? -25.365 -2.908 37.614 1.00 97.69 170 GLU A O 1
ATOM 1317 N N . LYS A 1 171 ? -25.216 -0.725 37.082 1.00 97.88 171 LYS A N 1
ATOM 1318 C CA . LYS A 1 171 ? -26.560 -0.378 37.580 1.00 97.88 171 LYS A CA 1
ATOM 1319 C C . LYS A 1 171 ? -27.642 -1.180 36.862 1.00 97.88 171 LYS A C 1
ATOM 1321 O O . LYS A 1 171 ? -28.519 -1.756 37.510 1.00 97.88 171 LYS A O 1
ATOM 1326 N N . HIS A 1 172 ? -27.586 -1.243 35.533 1.00 97.69 172 HIS A N 1
ATOM 1327 C CA . HIS A 1 172 ? -28.560 -1.989 34.741 1.00 97.69 172 HIS A CA 1
ATOM 1328 C C . HIS A 1 172 ? -28.512 -3.488 35.043 1.00 97.69 172 HIS A C 1
ATOM 1330 O O . HIS A 1 172 ? -29.564 -4.116 35.200 1.00 97.69 172 HIS A O 1
ATOM 1336 N N . HIS A 1 173 ? -27.317 -4.053 35.212 1.00 97.06 173 HIS A N 1
ATOM 1337 C CA . HIS A 1 173 ? -27.147 -5.449 35.591 1.00 97.06 173 HIS A CA 1
ATOM 1338 C C . HIS A 1 173 ? -27.688 -5.736 37.002 1.00 97.06 173 HIS A C 1
ATOM 1340 O O . HIS A 1 173 ? -28.357 -6.751 37.209 1.00 97.06 173 HIS A O 1
ATOM 1346 N N . ALA A 1 174 ? -27.477 -4.835 37.968 1.00 97.25 174 ALA A N 1
ATOM 1347 C CA . ALA A 1 174 ? -28.034 -4.960 39.314 1.00 97.25 174 ALA A CA 1
ATOM 1348 C C . ALA A 1 174 ? -29.573 -4.972 39.300 1.00 97.25 174 ALA A C 1
ATOM 1350 O O . ALA A 1 174 ? -30.187 -5.866 39.888 1.00 97.25 174 ALA A O 1
ATOM 1351 N N . ILE A 1 175 ? -30.196 -4.051 38.556 1.00 97.69 175 ILE A N 1
ATOM 1352 C CA . ILE A 1 175 ? -31.658 -3.992 38.391 1.00 97.69 175 ILE A CA 1
ATOM 1353 C C . ILE A 1 175 ? -32.183 -5.263 37.711 1.00 97.69 175 ILE A C 1
ATOM 1355 O O . ILE A 1 175 ? -33.182 -5.843 38.143 1.00 97.69 175 ILE A O 1
ATOM 1359 N N . ALA A 1 176 ? -31.519 -5.720 36.647 1.00 97.06 176 ALA A N 1
ATOM 1360 C CA . ALA A 1 176 ? -31.903 -6.939 35.940 1.00 97.06 176 ALA A CA 1
ATOM 1361 C C . ALA A 1 176 ? -31.814 -8.173 36.852 1.00 97.06 176 ALA A C 1
ATOM 1363 O O . ALA A 1 176 ? -32.720 -9.012 36.853 1.00 97.06 176 ALA A O 1
ATOM 1364 N N . LYS A 1 177 ? -30.760 -8.261 37.672 1.00 97.81 177 LYS A N 1
ATOM 1365 C CA . LYS A 1 177 ? -30.579 -9.328 38.659 1.00 97.81 177 LYS A CA 1
ATOM 1366 C C . LYS A 1 177 ? -31.687 -9.315 39.709 1.00 97.81 177 LYS A C 1
ATOM 1368 O O . LYS A 1 177 ? -32.282 -10.362 39.947 1.00 97.81 177 LYS A O 1
ATOM 1373 N N . GLU A 1 178 ? -32.013 -8.153 40.273 1.00 97.69 178 GLU A N 1
ATOM 1374 C CA . GLU A 1 178 ? -33.095 -8.023 41.254 1.00 97.69 178 GLU A CA 1
ATOM 1375 C C . GLU A 1 178 ? -34.441 -8.473 40.668 1.00 97.69 178 GLU A C 1
ATOM 1377 O O . GLU A 1 178 ? -35.129 -9.309 41.255 1.00 97.69 178 GLU A O 1
ATOM 1382 N N . ARG A 1 179 ? -34.789 -7.998 39.465 1.00 96.75 179 ARG A N 1
ATOM 1383 C CA . ARG A 1 179 ? -36.021 -8.407 38.769 1.00 96.75 179 ARG A CA 1
ATOM 1384 C C . ARG A 1 179 ? -36.063 -9.910 38.517 1.00 96.75 179 ARG A C 1
ATOM 1386 O O . ARG A 1 179 ? -37.093 -10.548 38.731 1.00 96.75 179 ARG A O 1
ATOM 1393 N N . ARG A 1 180 ? -34.947 -10.495 38.079 1.00 96.44 180 ARG A N 1
ATOM 1394 C CA . ARG A 1 180 ? -34.839 -11.941 37.864 1.00 96.44 180 ARG A CA 1
ATOM 1395 C C . ARG A 1 180 ? -35.063 -12.711 39.162 1.00 96.44 180 ARG A C 1
ATOM 1397 O O . ARG A 1 180 ? -35.764 -13.721 39.149 1.00 96.44 180 ARG A O 1
ATOM 1404 N N . ASP A 1 181 ? -34.478 -12.254 40.261 1.00 96.75 181 ASP A N 1
ATOM 1405 C CA . ASP A 1 181 ? -34.587 -12.921 41.555 1.00 96.75 181 ASP A CA 1
ATOM 1406 C C . ASP A 1 181 ? -36.024 -12.807 42.112 1.00 96.75 181 ASP A C 1
ATOM 1408 O O . ASP A 1 181 ? -36.567 -13.802 42.594 1.00 96.75 181 ASP A O 1
ATOM 1412 N N . GLN A 1 182 ? -36.704 -11.667 41.915 1.00 96.69 182 GLN A N 1
ATOM 1413 C CA . GLN A 1 182 ? -38.137 -11.502 42.213 1.00 96.69 182 GLN A CA 1
ATOM 1414 C C . GLN A 1 182 ? -39.016 -12.472 41.409 1.00 96.69 182 GLN A C 1
ATOM 1416 O O . GLN A 1 182 ? -39.881 -13.141 41.976 1.00 96.69 182 GLN A O 1
ATOM 1421 N N . VAL A 1 183 ? -38.784 -12.597 40.096 1.00 96.88 183 VAL A N 1
ATOM 1422 C CA . VAL A 1 183 ? -39.522 -13.545 39.242 1.00 96.88 183 VAL A CA 1
ATOM 1423 C C . VAL A 1 183 ? -39.256 -14.986 39.673 1.00 96.88 183 VAL A C 1
ATOM 1425 O O . VAL A 1 183 ? -40.194 -15.774 39.771 1.00 96.88 183 VAL A O 1
ATOM 1428 N N . ARG A 1 184 ? -38.002 -15.342 39.981 1.00 95.38 184 ARG A N 1
ATOM 1429 C CA . ARG A 1 184 ? -37.652 -16.680 40.485 1.00 95.38 184 ARG A CA 1
ATOM 1430 C C . ARG A 1 184 ? -38.375 -17.000 41.787 1.00 95.38 184 ARG A C 1
ATOM 1432 O O . ARG A 1 184 ? -38.919 -18.097 41.903 1.00 95.38 184 ARG A O 1
ATOM 1439 N N . GLN A 1 185 ? -38.414 -16.059 42.728 1.00 94.62 185 GLN A N 1
ATOM 1440 C CA . GLN A 1 185 ? -39.136 -16.239 43.984 1.00 94.62 185 GLN A CA 1
ATOM 1441 C C . GLN A 1 185 ? -40.641 -16.391 43.738 1.00 94.62 185 GLN A C 1
ATOM 1443 O O . GLN A 1 185 ? -41.246 -17.336 44.231 1.00 94.62 185 GLN A O 1
ATOM 1448 N N . PHE A 1 186 ? -41.234 -15.535 42.900 1.00 95.38 186 PHE A N 1
ATOM 1449 C CA . PHE A 1 186 ? -42.648 -15.634 42.542 1.00 95.38 186 PHE A CA 1
ATOM 1450 C C . PHE A 1 186 ? -42.989 -16.988 41.905 1.00 95.38 186 PHE A C 1
ATOM 1452 O O . PHE A 1 186 ? -43.978 -17.617 42.282 1.00 95.38 186 PHE A O 1
ATOM 1459 N N . VAL A 1 187 ? -42.172 -17.464 40.961 1.00 94.62 187 VAL A N 1
ATOM 1460 C CA . VAL A 1 187 ? -42.353 -18.781 40.334 1.00 94.62 187 VAL A CA 1
ATOM 1461 C C . VAL A 1 187 ? -42.235 -19.890 41.376 1.00 94.62 187 VAL A C 1
ATOM 1463 O O . VAL A 1 187 ? -43.088 -20.776 41.396 1.00 94.62 187 VAL A O 1
ATOM 1466 N N . LYS A 1 188 ? -41.237 -19.832 42.266 1.00 92.38 188 LYS A N 1
ATOM 1467 C CA . LYS A 1 188 ? -41.067 -20.798 43.357 1.00 92.38 188 LYS A CA 1
ATOM 1468 C C . LYS A 1 188 ? -42.310 -20.844 44.253 1.00 92.38 188 LYS A C 1
ATOM 1470 O O . LYS A 1 188 ? -42.891 -21.913 44.412 1.00 92.38 188 LYS A O 1
ATOM 1475 N N . ASP A 1 189 ? -42.766 -19.698 44.752 1.00 90.81 189 ASP A N 1
ATOM 1476 C CA . ASP A 1 189 ? -43.907 -19.599 45.668 1.00 90.81 189 ASP A CA 1
ATOM 1477 C C . ASP A 1 189 ? -45.204 -20.108 45.030 1.00 90.81 189 ASP A C 1
ATOM 1479 O O . ASP A 1 189 ? -45.968 -20.845 45.657 1.00 90.81 189 ASP A O 1
ATOM 1483 N N . ASN A 1 190 ? -45.468 -19.734 43.773 1.00 91.75 190 ASN A N 1
ATOM 1484 C CA . ASN A 1 190 ? -46.660 -20.190 43.055 1.00 91.75 190 ASN A CA 1
ATOM 1485 C C . ASN A 1 190 ? -46.596 -21.682 42.736 1.00 91.75 190 ASN A C 1
ATOM 1487 O O . ASN A 1 190 ? -47.611 -22.364 42.840 1.00 91.75 190 ASN A O 1
ATOM 1491 N N . THR A 1 191 ? -45.415 -22.199 42.398 1.00 90.12 191 THR A N 1
ATOM 1492 C CA . THR A 1 191 ? -45.231 -23.629 42.135 1.00 90.12 191 THR A CA 1
ATOM 1493 C C . THR A 1 191 ? -45.427 -24.441 43.416 1.00 90.12 191 THR A C 1
ATOM 1495 O O . THR A 1 191 ? -46.194 -25.399 43.405 1.00 90.12 191 THR A O 1
ATOM 1498 N N . CYS A 1 192 ? -44.833 -24.030 44.544 1.00 86.44 192 CYS A N 1
ATOM 1499 C CA . CYS A 1 192 ? -45.043 -24.677 45.844 1.00 86.44 192 CYS A CA 1
ATOM 1500 C C . CYS A 1 192 ? -46.525 -24.667 46.252 1.00 86.44 192 CYS A C 1
ATOM 1502 O O . CYS A 1 192 ? -47.066 -25.710 46.617 1.00 86.44 192 CYS A O 1
ATOM 1504 N N . LYS A 1 193 ? -47.207 -23.518 46.115 1.00 86.19 193 LYS A N 1
ATOM 1505 C CA . LYS A 1 193 ? -48.651 -23.397 46.383 1.00 86.19 193 LYS A CA 1
ATOM 1506 C C . LYS A 1 193 ? -49.488 -24.304 45.481 1.00 86.19 193 LYS A C 1
ATOM 1508 O O . LYS A 1 193 ? -50.377 -24.986 45.981 1.00 86.19 193 LYS A O 1
ATOM 1513 N N . ALA A 1 194 ? -49.212 -24.328 44.177 1.00 88.56 194 ALA A N 1
ATOM 1514 C CA . ALA A 1 194 ? -49.939 -25.158 43.217 1.00 88.56 194 ALA A CA 1
ATOM 1515 C C . ALA A 1 194 ? -49.744 -26.661 43.473 1.00 88.56 194 ALA A C 1
ATOM 1517 O O . ALA A 1 194 ? -50.668 -27.442 43.265 1.00 88.56 194 ALA A O 1
ATOM 1518 N N . LEU A 1 195 ? -48.564 -27.058 43.958 1.00 87.12 195 LEU A N 1
ATOM 1519 C CA . LEU A 1 195 ? -48.249 -28.438 44.333 1.00 87.12 195 LEU A CA 1
ATOM 1520 C C . LEU A 1 195 ? -48.721 -28.813 45.750 1.00 87.12 195 LEU A C 1
ATOM 1522 O O . LEU A 1 195 ? -48.541 -29.957 46.159 1.00 87.12 195 LEU A O 1
ATOM 1526 N N . GLY A 1 196 ? -49.318 -27.882 46.505 1.00 80.75 196 GLY A N 1
ATOM 1527 C CA . GLY A 1 196 ? -49.773 -28.122 47.878 1.00 80.75 196 GLY A CA 1
ATOM 1528 C C . GLY A 1 196 ? -48.639 -28.322 48.890 1.00 80.75 196 GLY A C 1
ATOM 1529 O O . GLY A 1 196 ? -48.879 -28.843 49.975 1.00 80.75 196 GLY A O 1
ATOM 1530 N N . ILE A 1 197 ? -47.412 -27.918 48.550 1.00 76.50 197 ILE A N 1
ATOM 1531 C CA . ILE A 1 197 ? -46.244 -28.025 49.427 1.00 76.50 197 ILE A CA 1
ATOM 1532 C C . ILE A 1 197 ? -46.265 -26.819 50.371 1.00 76.50 197 ILE A C 1
ATOM 1534 O O . ILE A 1 197 ? -45.977 -25.691 49.966 1.00 76.50 197 ILE A O 1
ATOM 1538 N N . ILE A 1 198 ? -46.635 -27.046 51.632 1.00 71.75 198 ILE A N 1
ATOM 1539 C CA . ILE A 1 198 ? -46.557 -26.026 52.681 1.00 71.75 198 ILE A CA 1
ATOM 1540 C C . ILE A 1 198 ? -45.084 -25.915 53.078 1.00 71.75 198 ILE A C 1
ATOM 1542 O O . ILE A 1 198 ? -44.484 -26.895 53.511 1.00 71.75 198 ILE A O 1
ATOM 1546 N N . GLU A 1 199 ? -44.489 -24.727 52.949 1.00 59.38 199 GLU A N 1
ATOM 1547 C CA . GLU A 1 199 ? -43.047 -24.479 53.154 1.00 59.38 199 GLU A CA 1
ATOM 1548 C C . GLU A 1 199 ? -42.563 -24.667 54.619 1.00 59.38 199 GLU A C 1
ATOM 1550 O O . GLU A 1 199 ? -41.457 -24.272 54.968 1.00 59.38 199 GLU A O 1
ATOM 1555 N N . GLY A 1 200 ? -43.378 -25.300 55.474 1.00 54.69 200 GLY A N 1
ATOM 1556 C CA . GLY A 1 200 ? -43.053 -25.733 56.837 1.00 54.69 200 GLY A CA 1
ATOM 1557 C C . GLY A 1 200 ? -43.136 -27.249 57.076 1.00 54.69 200 GLY A C 1
ATOM 1558 O O . GLY A 1 200 ? -42.844 -27.673 58.184 1.00 54.69 200 GLY A O 1
ATOM 1559 N N . ASP A 1 201 ? -43.499 -28.055 56.070 1.00 48.94 201 ASP A N 1
ATOM 1560 C CA . ASP A 1 201 ? -43.643 -29.525 56.178 1.00 48.94 201 ASP A CA 1
ATOM 1561 C C . ASP A 1 201 ? -42.369 -30.288 55.735 1.00 48.94 201 ASP A C 1
ATOM 1563 O O . ASP A 1 201 ? -42.375 -31.504 55.563 1.00 48.94 201 ASP A O 1
ATOM 1567 N N . MET A 1 202 ? -41.265 -29.559 55.508 1.00 52.41 202 MET A N 1
ATOM 1568 C CA . MET A 1 202 ? -39.934 -30.095 55.164 1.00 52.41 202 MET A CA 1
ATOM 1569 C C . MET A 1 202 ? -38.871 -29.848 56.255 1.00 52.41 202 MET A C 1
ATOM 1571 O O . MET A 1 202 ? -37.674 -29.874 55.960 1.00 52.41 202 MET A O 1
ATOM 1575 N N . MET A 1 203 ? -39.287 -29.604 57.501 1.00 45.97 203 MET A N 1
ATOM 1576 C CA . MET A 1 203 ? -38.429 -29.795 58.682 1.00 45.97 203 MET A CA 1
ATOM 1577 C C . MET A 1 203 ? -38.854 -31.051 59.432 1.00 45.97 203 MET A C 1
ATOM 1579 O O . MET A 1 203 ? -37.951 -31.717 59.983 1.00 45.97 203 MET A O 1
#

Radius of gyration: 39.01 Å; Cα contacts (8 Å, |Δi|>4): 57; chains: 1; bounding box: 83×47×106 Å

Secondary structure (DSSP, 8-state):
-PPPP---------------HHHHHHHHHHHHHHHHHHHHHHHHHHH-GGGG-SS--------S-SPPPHHHHHHHHHTT-HHHHHHHHHHSTTPPP--SHHHHHHHHHHHHHHHHHHHHHHHHHHHHHHHHHHHHHHHT-TTTTS-HHHHHHHHHHHHHHHHHHHHHHHHHHHHHHHHHHHHHHHHHHHHHHHTT--TTTT-

Nearest PDB structures (foldseek):
  6ewy-assembly1_A  TM=2.459E-01  e=7.439E+00  Mycobacterium tuberculosis H37Rv

InterPro domains:
  IPR021384 Mediator complex, subunit Med21 [PF11221] (20-188)
  IPR021384 Mediator complex, subunit Med21 [PTHR13381] (20-195)
  IPR037212 Mediator complex, subunit Med7/Med21-like [SSF140718] (20-185)

Solvent-accessible surface area (backbone atoms only — not comparable to full-atom values): 12298 Å² total; per-residue (Å²): 137,84,83,80,82,84,75,80,76,79,76,77,82,72,78,73,83,66,70,53,71,65,56,53,49,49,53,44,53,53,52,40,53,50,50,52,52,50,39,54,49,51,52,45,46,70,79,37,60,83,72,67,76,82,79,77,91,72,87,87,80,90,82,92,79,74,76,66,50,73,67,53,48,49,50,40,38,72,72,60,39,69,66,52,44,50,52,53,51,64,70,43,77,86,59,77,79,70,85,47,71,70,57,42,52,56,51,49,55,50,52,52,52,52,52,50,52,51,52,53,49,53,46,51,48,53,52,49,52,45,49,48,54,47,52,52,51,64,75,66,43,85,66,72,90,51,53,72,66,58,49,50,55,50,50,54,52,49,54,52,53,51,51,54,51,50,55,50,49,51,53,51,50,51,55,52,50,52,53,50,51,52,51,50,50,52,51,50,54,52,49,33,57,74,70,68,52,57,98,75,80,85,121

Organism: NCBI:txid568900

Sequence (203 aa):
MAAEDDKGTTEDEECDDRIDPITELQDGIDGLSLAMFEALRGLRDAVAPESGNLGGNNNNSAGENSEPDFDDFWSSYRSGDPTTVALVNKVNRAGTPPTRREDFARIHARIEMEKDAELVGKLANDVLEKSGKINERVSTLPGMERTRTQQMEYIEKLIQQNQEAADDLEKHHAIAKERRDQVRQFVKDNTCKALGIIEGDMM

Foldseek 3Di:
DDDDDPPPPPPPPPPPPPDQLVVVLVVLVVVLVVLVVVLVVVLCCLVCVPVPPPDDPDDDDDDDDDDQDLVRLVVCVVVVPVVSVVLLCVQVVDDDRDPDSVVSVVSVVVSSVVVSVVSNVVSVVVSVVSVVVSVVSVVPNPCPPPDPVRVVVVVVVVVVVVVVVVVVVVVVVVVVVVVVVVVVVVCVVVVCVVVVNDPPPPD

pLDDT: mean 81.46, std 17.29, range [38.69, 98.0]

Mean predicted aligned error: 13.71 Å